Protein AF-A0A059F0X1-F1 (afdb_monomer_lite)

Radius of gyration: 34.81 Å; chains: 1; bounding box: 75×50×120 Å

Organism: NCBI:txid1288291

Sequence (294 aa):
MEEEISKLKEELSKVKKENTKLLGQVSILRANIASIEKENYNYKCQKSNSVLGNLSKLEEAKEQVKYLKTENRLIENQLKTFFKDKDAKLTLESPFVDGSFDLYPFDYERLKKIHDLYFFEFKQALNTELVKKELNRLKKNYNIFTKFFVILCIKKELFEHFFSNLIYGYSFQDFPDSKNIFKVLKHFPIDWMQRFFLDKSLCDSLKDFINSNIENVSVVIFYTRVIEYRSYLLNFIMTIDIFTKIVKRRDFYSNFLLRTMAQNKINQFIDHSNLHFLEEEHLKVFFKEEYVPL

pLDDT: mean 84.8, std 12.85, range [39.59, 96.31]

Secondary structure (DSSP, 8-state):
-HHHHHHHHHHHHHHHHHHHHHHHHHHHHHHHHHHHHHHHHHHHHHHHHHHHHHHHHHHHHHHHHHHHHHHHHHHHHHHHHHHHSTTS--------SSS-----S--HHHHHHHHHH-HHHHHHH--HHHHHHHHHHHTTSHHHHHHHHHHH--SHHHHHHHHHHHHHHHHHSS---HHHHHHHHHHS-HHHHGGGGG-HHHHHHHHHHHHHTTTSHHHHHHHHHHHHHHGGGHHHH--HHHHHHHHHT-SHHHHHHHHHHHHTT--TT--TTTGGGS-HHHHHHHHGGG----

Structure (mmCIF, N/CA/C/O backbone):
data_AF-A0A059F0X1-F1
#
_entry.id   AF-A0A059F0X1-F1
#
loop_
_atom_site.group_PDB
_atom_site.id
_atom_site.type_symbol
_atom_site.label_atom_id
_atom_site.label_alt_id
_atom_site.label_comp_id
_atom_site.label_asym_id
_atom_site.label_entity_id
_atom_site.label_seq_id
_atom_site.pdbx_PDB_ins_code
_atom_site.Cartn_x
_atom_site.Cartn_y
_atom_site.Cartn_z
_atom_site.occupancy
_atom_site.B_iso_or_equiv
_atom_site.auth_seq_id
_atom_site.auth_comp_id
_atom_site.auth_asym_id
_atom_site.auth_atom_id
_atom_site.pdbx_PDB_model_num
ATOM 1 N N . MET A 1 1 ? -35.021 20.687 93.982 1.00 65.38 1 MET A N 1
ATOM 2 C CA . MET A 1 1 ? -35.819 20.899 92.753 1.00 65.38 1 MET A CA 1
ATOM 3 C C . MET A 1 1 ? -35.381 22.141 91.978 1.00 65.38 1 MET A C 1
ATOM 5 O O . MET A 1 1 ? -34.850 21.970 90.892 1.00 65.38 1 MET A O 1
ATOM 9 N N . GLU A 1 2 ? -35.517 23.372 92.492 1.00 72.44 2 GLU A N 1
ATOM 10 C CA . GLU A 1 2 ? -35.087 24.580 91.744 1.00 72.44 2 GLU A CA 1
ATOM 11 C C . GLU A 1 2 ? -33.570 24.639 91.485 1.00 72.44 2 GLU A C 1
ATOM 13 O O . GLU A 1 2 ? -33.133 25.021 90.401 1.00 72.44 2 GLU A O 1
ATOM 18 N N . GLU A 1 3 ? -32.762 24.183 92.441 1.00 76.62 3 GLU A N 1
ATOM 19 C CA . GLU A 1 3 ? -31.296 24.160 92.334 1.00 76.62 3 GLU A CA 1
ATOM 20 C C . GLU A 1 3 ? -30.783 23.140 91.296 1.00 76.62 3 GLU A C 1
ATOM 22 O O . GLU A 1 3 ? -29.853 23.416 90.537 1.00 76.62 3 GLU A O 1
ATOM 27 N N . GLU A 1 4 ? -31.443 21.982 91.191 1.00 77.44 4 GLU A N 1
ATOM 28 C CA . GLU A 1 4 ? -31.180 20.976 90.149 1.00 77.44 4 GLU A CA 1
ATOM 29 C C . GLU A 1 4 ? -31.584 21.476 88.763 1.00 77.44 4 GLU A C 1
ATOM 31 O O . GLU A 1 4 ? -30.844 21.287 87.800 1.00 77.44 4 GLU A O 1
ATOM 36 N N . ILE A 1 5 ? -32.722 22.170 88.655 1.00 83.31 5 ILE A N 1
ATOM 37 C CA . ILE A 1 5 ? -33.165 22.790 87.400 1.00 83.31 5 ILE A CA 1
ATOM 38 C C . ILE A 1 5 ? -32.163 23.862 86.945 1.00 83.31 5 ILE A C 1
ATOM 40 O O . ILE A 1 5 ? -31.901 23.990 85.748 1.00 83.31 5 ILE A O 1
ATOM 44 N N . SER A 1 6 ? -31.583 24.618 87.881 1.00 84.56 6 SER A N 1
ATOM 45 C CA . SER A 1 6 ? -30.549 25.615 87.585 1.00 84.56 6 SER A CA 1
ATOM 46 C C . SER A 1 6 ? -29.260 24.968 87.057 1.00 84.56 6 SER A C 1
ATOM 48 O O . SER A 1 6 ? -28.782 25.342 85.983 1.00 84.56 6 SER A O 1
ATOM 50 N N . LYS A 1 7 ? -28.756 23.920 87.729 1.00 88.50 7 LYS A N 1
ATOM 51 C CA . LYS A 1 7 ? -27.582 23.151 87.270 1.00 88.50 7 LYS A CA 1
ATOM 52 C C . LYS A 1 7 ? -27.795 22.513 85.896 1.00 88.50 7 LYS A C 1
ATOM 54 O O . LYS A 1 7 ? -26.937 22.638 85.025 1.00 88.50 7 LYS A O 1
ATOM 59 N N . LEU A 1 8 ? -28.963 21.911 85.662 1.00 88.88 8 LEU A N 1
ATOM 60 C CA . LEU A 1 8 ? -29.317 21.327 84.364 1.00 88.88 8 LEU A CA 1
ATOM 61 C C . LEU A 1 8 ? -29.354 22.378 83.245 1.00 88.88 8 LEU A C 1
ATOM 63 O O . LEU A 1 8 ? -28.932 22.101 82.124 1.00 88.88 8 LEU A O 1
ATOM 67 N N . LYS A 1 9 ? -29.821 23.603 83.523 1.00 89.44 9 LYS A N 1
ATOM 68 C CA . LYS A 1 9 ? -29.802 24.706 82.546 1.00 89.44 9 LYS A CA 1
ATOM 69 C C . LYS A 1 9 ? -28.381 25.172 82.220 1.00 89.44 9 LYS A C 1
ATOM 71 O O . LYS A 1 9 ? -28.102 25.476 81.057 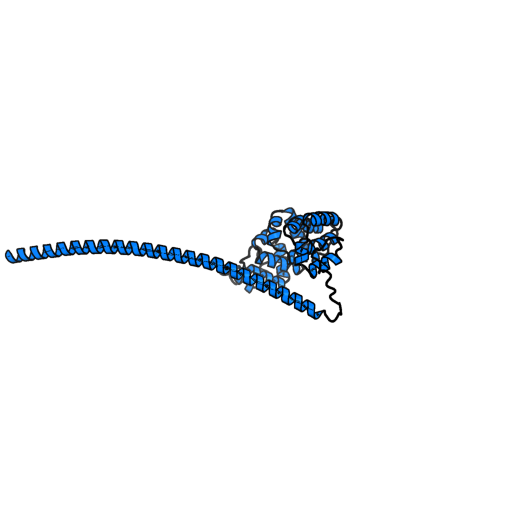1.00 89.44 9 LYS A O 1
ATOM 76 N N . GLU A 1 10 ? -27.487 25.220 83.204 1.00 88.94 10 GLU A N 1
ATOM 77 C CA . GLU A 1 10 ? -26.073 25.540 82.976 1.00 88.94 10 GLU A CA 1
ATOM 78 C C . GLU A 1 10 ? -25.361 24.467 82.146 1.00 88.94 10 GLU A C 1
ATOM 80 O O . GLU A 1 10 ? -24.654 24.803 81.191 1.00 88.94 10 GLU A O 1
ATOM 85 N N . GLU A 1 11 ? -25.583 23.187 82.447 1.00 91.19 11 GLU A N 1
ATOM 86 C CA . GLU A 1 11 ? -25.053 22.077 81.650 1.00 91.19 11 GLU A CA 1
ATOM 87 C C . GLU A 1 11 ? -25.599 22.101 80.221 1.00 91.19 11 GLU A C 1
ATOM 89 O O . GLU A 1 11 ? -24.826 22.035 79.265 1.00 91.19 11 GLU A O 1
ATOM 94 N N . LEU A 1 12 ? -26.906 22.321 80.049 1.00 90.50 12 LEU A N 1
ATOM 95 C CA . LEU A 1 12 ? -27.528 22.466 78.731 1.00 90.50 12 LEU A CA 1
ATOM 96 C C . LEU A 1 12 ? -26.907 23.625 77.932 1.00 90.50 12 LEU A C 1
ATOM 98 O O . LEU A 1 12 ? -26.701 23.519 76.722 1.00 90.50 12 LEU A O 1
ATOM 102 N N . SER A 1 13 ? -26.594 24.740 78.596 1.00 90.44 13 SER A N 1
ATOM 103 C CA . SER A 1 13 ? -25.940 25.900 77.981 1.00 90.44 13 SER A CA 1
ATOM 104 C C . SER A 1 13 ? -24.505 25.586 77.543 1.00 90.44 13 SER A C 1
ATOM 106 O O . SER A 1 13 ? -24.111 25.938 76.426 1.00 90.44 13 SER A O 1
ATOM 108 N N . LYS A 1 14 ? -23.734 24.870 78.374 1.00 93.00 14 LYS A N 1
ATOM 109 C CA . LYS A 1 14 ? -22.383 24.400 78.020 1.00 93.00 14 LYS A CA 1
ATOM 110 C C . LYS A 1 14 ? -22.419 23.457 76.820 1.00 93.00 14 LYS A C 1
ATOM 112 O O . LYS A 1 14 ? -21.726 23.716 75.838 1.00 93.00 14 LYS A O 1
ATOM 117 N N . VAL A 1 15 ? -23.300 22.456 76.845 1.00 92.56 15 VAL A N 1
ATOM 118 C CA . VAL A 1 15 ? -23.473 21.495 75.746 1.00 92.56 15 VAL A CA 1
ATOM 119 C C . VAL A 1 15 ? -23.883 22.203 74.451 1.00 92.56 15 VAL A C 1
ATOM 121 O O . VAL A 1 15 ? -23.342 21.905 73.390 1.00 92.56 15 VAL A O 1
ATOM 124 N N . LYS A 1 16 ? -24.775 23.203 74.499 1.00 91.75 16 LYS A N 1
ATOM 125 C CA . LYS A 1 16 ? -25.148 23.995 73.310 1.00 91.75 16 LYS A CA 1
ATOM 126 C C . LYS A 1 16 ? -23.976 24.778 72.718 1.00 91.75 16 LYS A C 1
ATOM 128 O O . LYS A 1 16 ? -23.825 24.813 71.494 1.00 91.75 16 LYS A O 1
ATOM 133 N N . LYS A 1 17 ? -23.142 25.397 73.559 1.00 92.50 17 LYS A N 1
ATOM 134 C CA . LYS A 1 17 ? -21.943 26.118 73.098 1.00 92.50 17 LYS A CA 1
ATOM 135 C C . LYS A 1 17 ? -20.942 25.164 72.454 1.00 92.50 17 LYS A C 1
ATOM 137 O O . LYS A 1 17 ? -20.407 25.464 71.389 1.00 92.50 17 LYS A O 1
ATOM 142 N N . GLU A 1 18 ? -20.734 24.006 73.068 1.00 93.62 18 GLU A N 1
ATOM 143 C CA . GLU A 1 18 ? -19.826 22.981 72.562 1.00 93.62 18 GLU A CA 1
ATOM 144 C C . GLU A 1 18 ? -20.321 22.378 71.242 1.00 93.62 18 GLU A C 1
ATOM 146 O O . GLU A 1 18 ? -19.556 22.279 70.286 1.00 93.62 18 GLU A O 1
ATOM 151 N N . ASN A 1 19 ? -21.623 22.108 71.125 1.00 92.31 19 ASN A N 1
ATOM 152 C CA . ASN A 1 19 ? -22.228 21.600 69.896 1.00 92.31 19 ASN A CA 1
ATOM 153 C C . ASN A 1 19 ? -22.115 22.613 68.740 1.00 92.31 19 ASN A C 1
ATOM 155 O O . ASN A 1 19 ? -21.742 22.259 67.625 1.00 92.31 19 ASN A O 1
ATOM 159 N N . THR A 1 20 ? -22.325 23.905 69.014 1.00 91.25 20 THR A N 1
ATOM 160 C CA . THR A 1 20 ? -22.116 24.971 68.012 1.00 91.25 20 THR A CA 1
ATOM 161 C C . THR A 1 20 ? -20.657 25.038 67.547 1.00 91.25 20 THR A C 1
ATOM 163 O O . THR A 1 20 ? -20.386 25.174 66.353 1.00 91.25 20 THR A O 1
ATOM 166 N N . LYS A 1 21 ? -19.701 24.898 68.476 1.00 93.56 21 LYS A N 1
ATOM 167 C CA . LYS A 1 21 ? -18.266 24.874 68.161 1.00 93.56 21 LYS A CA 1
ATOM 168 C C . LYS A 1 21 ? -17.901 23.665 67.294 1.00 93.56 21 LYS A C 1
ATOM 170 O O . LYS A 1 21 ? -17.194 23.825 66.300 1.00 93.56 21 LYS A O 1
ATOM 175 N N . LEU A 1 22 ? -18.411 22.482 67.640 1.00 94.25 22 LEU A N 1
ATOM 176 C CA . LEU A 1 22 ? -18.204 21.249 66.878 1.00 94.25 22 LEU A CA 1
ATOM 177 C C . LEU A 1 22 ? -18.804 21.345 65.471 1.00 94.25 22 LEU A C 1
ATOM 179 O O . LEU A 1 22 ? -18.139 20.983 64.504 1.00 94.25 22 LEU A O 1
ATOM 183 N N . LEU A 1 23 ? -20.005 21.910 65.322 1.00 91.19 23 LEU A N 1
ATOM 184 C CA . LEU A 1 23 ? -20.615 22.153 64.009 1.00 91.19 23 LEU A CA 1
ATOM 185 C C . LEU A 1 23 ? -19.755 23.074 63.133 1.00 91.19 23 LEU A C 1
ATOM 187 O O . LEU A 1 23 ? -19.565 22.793 61.948 1.00 91.19 23 LEU A O 1
ATOM 191 N N . GLY A 1 24 ? -19.179 24.130 63.716 1.00 92.25 24 GLY A N 1
ATOM 192 C CA . GLY A 1 24 ? -18.234 25.005 63.019 1.00 92.25 24 GLY A CA 1
ATOM 193 C C . GLY A 1 24 ? -16.986 24.255 62.543 1.00 92.25 24 GLY A C 1
ATOM 194 O O . GLY A 1 24 ? -16.601 24.365 61.379 1.00 92.25 24 GLY A O 1
ATOM 195 N N . GLN A 1 25 ? -16.394 23.427 63.407 1.00 93.19 25 GLN A N 1
ATOM 196 C CA . GLN A 1 25 ? -15.237 22.596 63.055 1.00 93.19 25 GLN A CA 1
ATOM 197 C C . GLN A 1 25 ? -15.562 21.582 61.949 1.00 93.19 25 GLN A C 1
ATOM 199 O O . GLN A 1 25 ? -14.782 21.434 61.009 1.00 93.19 25 GLN A O 1
ATOM 204 N N . VAL A 1 26 ? -16.730 20.936 62.005 1.00 92.25 26 VAL A N 1
ATOM 205 C CA . VAL A 1 26 ? -17.202 20.014 60.959 1.00 92.25 26 VAL A CA 1
ATOM 206 C C . VAL A 1 26 ? -17.386 20.739 59.627 1.00 92.25 26 VAL A C 1
ATOM 208 O O . VAL A 1 26 ? -17.014 20.202 58.585 1.00 92.25 26 VAL A O 1
ATOM 211 N N . SER A 1 27 ? -17.914 21.965 59.635 1.00 90.88 27 SER A N 1
ATOM 212 C CA . SER A 1 27 ? -18.075 22.758 58.412 1.00 90.88 27 SER A CA 1
ATOM 213 C C . SER A 1 27 ? -16.729 23.103 57.768 1.00 90.88 27 SER A C 1
ATOM 215 O O . SER A 1 27 ? -16.583 22.985 56.552 1.00 90.88 27 SER A O 1
ATOM 217 N N . ILE A 1 28 ? -15.731 23.480 58.575 1.00 92.12 28 ILE A N 1
ATOM 218 C CA . ILE A 1 28 ? -14.369 23.765 58.099 1.00 92.12 28 ILE A CA 1
ATOM 219 C C . ILE A 1 28 ? -13.721 22.494 57.537 1.00 92.12 28 ILE A C 1
ATOM 221 O O . ILE A 1 28 ? -13.154 22.517 56.447 1.00 92.12 28 ILE A O 1
ATOM 225 N N . LEU A 1 29 ? -13.853 21.364 58.237 1.00 93.69 29 LEU A N 1
ATOM 226 C CA . LEU A 1 29 ? -13.325 20.081 57.772 1.00 93.69 29 LEU A CA 1
ATOM 227 C C . LEU A 1 29 ? -13.950 19.650 56.441 1.00 93.69 29 LEU A C 1
ATOM 229 O O . LEU A 1 29 ? -13.229 19.208 55.552 1.00 93.69 29 LEU A O 1
ATOM 233 N N . ARG A 1 30 ? -15.264 19.833 56.261 1.00 90.38 30 ARG A N 1
ATOM 234 C CA . ARG A 1 30 ? -15.944 19.549 54.986 1.00 90.38 30 ARG A CA 1
ATOM 235 C C . ARG A 1 30 ? -15.415 20.415 53.844 1.00 90.38 30 ARG A C 1
ATOM 237 O O . ARG A 1 30 ? -15.182 19.894 52.757 1.00 90.38 30 ARG A O 1
ATOM 244 N N . ALA A 1 31 ? -15.187 21.706 54.088 1.00 89.50 31 ALA A N 1
ATOM 245 C CA . ALA A 1 31 ? -14.608 22.603 53.089 1.00 89.50 31 ALA A CA 1
ATOM 246 C C . ALA A 1 31 ? -13.174 22.191 52.708 1.00 89.50 31 ALA A C 1
ATOM 248 O O . ALA A 1 31 ? -12.832 22.158 51.526 1.00 89.50 31 ALA A O 1
ATOM 249 N N . ASN A 1 32 ? -12.360 21.803 53.695 1.00 93.06 32 ASN A N 1
ATOM 250 C CA . ASN A 1 32 ? -10.997 21.326 53.461 1.00 93.06 32 ASN A CA 1
ATOM 251 C C . ASN A 1 32 ? -10.976 20.013 52.668 1.00 93.06 32 ASN A C 1
ATOM 253 O O . ASN A 1 32 ? -10.193 19.889 51.731 1.00 93.06 32 ASN A O 1
ATOM 257 N N . ILE A 1 33 ? -11.857 19.060 52.994 1.00 92.94 33 ILE A N 1
ATOM 258 C CA . ILE A 1 33 ? -11.991 17.800 52.248 1.00 92.94 33 ILE A CA 1
ATOM 259 C C . ILE A 1 33 ? -12.352 18.083 50.787 1.00 92.94 33 ILE A C 1
ATOM 261 O O . ILE A 1 33 ? -11.657 17.603 49.897 1.00 92.94 33 ILE A O 1
ATOM 265 N N . ALA A 1 34 ? -13.352 18.931 50.531 1.00 88.81 34 ALA A N 1
ATOM 266 C CA . ALA A 1 34 ? -13.747 19.287 49.167 1.00 88.81 34 ALA A CA 1
ATOM 267 C C . ALA A 1 34 ? -12.605 19.962 48.378 1.00 88.81 34 ALA A C 1
ATOM 269 O O . ALA A 1 34 ? -12.426 19.708 47.185 1.00 88.81 34 ALA A O 1
ATOM 270 N N . SER A 1 35 ? -11.800 20.802 49.041 1.00 92.75 35 SER A N 1
ATOM 271 C CA . SER A 1 35 ? -10.614 21.411 48.428 1.00 92.75 35 SER A CA 1
ATOM 272 C C . SER A 1 35 ? -9.559 20.363 48.065 1.00 92.75 35 SER A C 1
ATOM 274 O O . SER A 1 35 ? -9.056 20.365 46.941 1.00 92.75 35 SER A O 1
ATOM 276 N N . ILE A 1 36 ? -9.258 19.441 48.983 1.00 92.81 36 ILE A N 1
ATOM 277 C CA . ILE A 1 36 ? -8.279 18.366 48.770 1.00 92.81 36 ILE A CA 1
ATOM 278 C C . ILE A 1 36 ? -8.743 17.418 47.659 1.00 92.81 36 ILE A C 1
ATOM 280 O O . ILE A 1 36 ? -7.939 17.007 46.825 1.00 92.81 36 ILE A O 1
ATOM 284 N N . GLU A 1 37 ? -10.032 17.080 47.599 1.00 90.50 37 GLU A N 1
ATOM 285 C CA . GLU A 1 37 ? -10.600 16.245 46.534 1.00 90.50 37 GLU A CA 1
ATOM 286 C C . GLU A 1 37 ? -10.432 16.892 45.156 1.00 90.50 37 GLU A C 1
ATOM 288 O O . GLU A 1 37 ? -10.014 16.227 44.202 1.00 90.50 37 GLU A O 1
ATOM 293 N N . LYS A 1 38 ? -10.682 18.202 45.059 1.00 91.62 38 LYS A N 1
ATOM 294 C CA . LYS A 1 38 ? -10.481 18.971 43.826 1.00 91.62 38 LYS A CA 1
ATOM 295 C C . LYS A 1 38 ? -9.009 19.009 43.412 1.00 91.62 38 LYS A C 1
ATOM 297 O O . LYS A 1 38 ? -8.693 18.844 42.233 1.00 91.62 38 LYS A O 1
ATOM 302 N N . GLU A 1 39 ? -8.105 19.200 44.366 1.00 91.50 39 GLU A N 1
ATOM 303 C CA . GLU A 1 39 ? -6.664 19.226 44.111 1.00 91.50 39 GLU A CA 1
ATOM 304 C C . GLU A 1 39 ? -6.144 17.848 43.671 1.00 91.50 39 GLU A C 1
ATOM 306 O O . GLU A 1 39 ? -5.430 17.742 42.672 1.00 91.50 39 GLU A O 1
ATOM 311 N N . ASN A 1 40 ? -6.607 16.772 44.316 1.00 91.06 40 ASN A N 1
ATOM 312 C CA . ASN A 1 40 ? -6.320 15.394 43.914 1.00 91.06 40 ASN A CA 1
ATOM 313 C C . ASN A 1 40 ? -6.833 15.078 42.507 1.00 91.06 40 ASN A C 1
ATOM 315 O O . ASN A 1 40 ? -6.147 14.406 41.734 1.00 91.06 40 ASN A O 1
ATOM 319 N N . TYR A 1 41 ? -8.031 15.550 42.156 1.00 89.81 41 TYR A N 1
ATOM 320 C CA . TYR A 1 41 ? -8.572 15.381 40.810 1.00 89.81 41 TYR A CA 1
ATOM 321 C C . TYR A 1 41 ? -7.693 16.081 39.765 1.00 89.81 41 TYR A C 1
ATOM 323 O O . TYR A 1 41 ? -7.303 15.468 38.770 1.00 89.81 41 TYR A O 1
ATOM 331 N N . ASN A 1 42 ? -7.296 17.328 40.027 1.00 88.88 42 ASN A N 1
ATOM 332 C CA . ASN A 1 42 ? -6.399 18.071 39.144 1.00 88.88 42 ASN A CA 1
ATOM 333 C C . ASN A 1 42 ? -5.038 17.381 38.994 1.00 88.88 42 ASN A C 1
ATOM 335 O O . ASN A 1 42 ? -4.537 17.253 37.875 1.00 88.88 42 ASN A O 1
ATOM 339 N N . TYR A 1 43 ? -4.470 16.874 40.091 1.00 92.25 43 TYR A N 1
ATOM 340 C CA . TYR A 1 43 ? -3.210 16.136 40.063 1.00 92.25 43 TYR A CA 1
ATOM 341 C C . TYR A 1 43 ? -3.322 14.841 39.244 1.00 92.25 43 TYR A C 1
ATOM 343 O O . TYR A 1 43 ? -2.440 14.536 38.437 1.00 92.25 43 TYR A O 1
ATOM 351 N N . LYS A 1 44 ? -4.435 14.101 39.371 1.00 88.06 44 LYS A N 1
ATOM 352 C CA . LYS A 1 44 ? -4.716 12.920 38.535 1.00 88.06 44 LYS A CA 1
ATOM 353 C C . LYS A 1 44 ? -4.797 13.279 37.050 1.00 88.06 44 LYS A C 1
ATOM 355 O O . LYS A 1 44 ? -4.177 12.593 36.240 1.00 88.06 44 LYS A O 1
ATOM 360 N N . CYS A 1 45 ? -5.489 14.361 36.692 1.00 83.44 45 CYS A N 1
ATOM 361 C CA . CYS A 1 45 ? -5.590 14.829 35.306 1.00 83.44 45 CYS A CA 1
ATOM 362 C C . CYS A 1 45 ? -4.227 15.246 34.733 1.00 83.44 45 CYS A C 1
ATOM 364 O O . CYS A 1 45 ? -3.862 14.821 33.638 1.00 83.44 45 CYS A O 1
ATOM 366 N N . GLN A 1 46 ? -3.432 16.017 35.483 1.00 86.69 46 GLN A N 1
ATOM 367 C CA . GLN A 1 46 ? -2.084 16.417 35.064 1.00 86.69 46 GLN A CA 1
ATOM 368 C C . GLN A 1 46 ? -1.159 15.208 34.882 1.00 86.69 46 GLN A C 1
ATOM 370 O O . GLN A 1 46 ? -0.456 15.110 33.874 1.00 86.69 46 GLN A O 1
ATOM 375 N N . LYS A 1 47 ? -1.194 14.252 35.819 1.00 87.94 47 LYS A N 1
ATOM 376 C CA . LYS A 1 47 ? -0.416 13.013 35.726 1.00 87.94 47 LYS A CA 1
ATOM 377 C C . LYS A 1 47 ? -0.848 12.169 34.526 1.00 87.94 47 LYS A C 1
ATOM 379 O O . LYS A 1 47 ? 0.016 11.688 33.801 1.00 87.94 47 LYS A O 1
ATOM 384 N N . SER A 1 48 ? -2.151 12.046 34.269 1.00 82.19 48 SER A N 1
ATOM 385 C CA . SER A 1 48 ? -2.687 11.346 33.094 1.00 82.19 48 SER A CA 1
ATOM 386 C C . SER A 1 48 ? -2.216 11.982 31.784 1.00 82.19 48 SER A C 1
ATOM 388 O O . SER A 1 48 ? -1.726 11.281 30.903 1.00 82.19 48 SER A O 1
ATOM 390 N N . ASN A 1 49 ? -2.282 13.311 31.672 1.00 81.88 49 ASN A N 1
ATOM 391 C CA . ASN A 1 49 ? -1.843 14.032 30.474 1.00 81.88 49 ASN A CA 1
ATOM 392 C C . ASN A 1 49 ? -0.327 13.924 30.248 1.00 81.88 49 ASN A C 1
ATOM 394 O O . ASN A 1 49 ? 0.117 13.758 29.115 1.00 81.88 49 ASN A O 1
ATOM 398 N N . SER A 1 50 ? 0.469 13.961 31.320 1.00 84.75 50 SER A N 1
ATOM 399 C CA . SER A 1 50 ? 1.919 13.738 31.252 1.00 84.75 50 SER A CA 1
ATOM 400 C C . SER A 1 50 ? 2.258 12.313 30.799 1.00 84.75 50 SER A C 1
ATOM 402 O O . SER A 1 50 ? 3.100 12.118 29.923 1.00 84.75 50 SER A O 1
ATOM 404 N N . VAL A 1 51 ? 1.554 11.306 31.331 1.00 82.50 51 VAL A N 1
ATOM 405 C CA . VAL A 1 51 ? 1.718 9.902 30.923 1.00 82.50 51 VAL A CA 1
ATOM 406 C C . VAL A 1 51 ? 1.323 9.700 29.458 1.00 82.50 51 VAL A C 1
ATOM 408 O O . VAL A 1 51 ? 2.073 9.059 28.729 1.00 82.50 51 VAL A O 1
ATOM 411 N N . LEU A 1 52 ? 0.216 10.293 28.999 1.00 77.75 52 LEU A N 1
ATOM 412 C CA . LEU A 1 52 ? -0.207 10.260 27.592 1.00 77.75 52 LEU A CA 1
ATOM 413 C C . LEU A 1 52 ? 0.824 10.913 26.661 1.00 77.75 52 LEU A C 1
ATOM 415 O O . LEU A 1 52 ? 1.182 10.333 25.638 1.00 77.75 52 LEU A O 1
ATOM 419 N N . GLY A 1 53 ? 1.360 12.079 27.033 1.00 81.38 53 GLY A N 1
ATOM 420 C CA . GLY A 1 53 ? 2.410 12.745 26.258 1.00 81.38 53 GLY A CA 1
ATOM 421 C C . GLY A 1 53 ? 3.703 11.924 26.179 1.00 81.38 53 GLY A C 1
ATOM 422 O O . GLY A 1 53 ? 4.321 11.834 25.119 1.00 81.38 53 GLY A O 1
ATOM 423 N N . ASN A 1 54 ? 4.097 11.280 27.281 1.00 80.62 54 ASN A N 1
ATOM 424 C CA . ASN A 1 54 ? 5.267 10.400 27.310 1.00 80.62 54 ASN A CA 1
ATOM 425 C C . ASN A 1 54 ? 5.040 9.098 26.526 1.00 80.62 54 ASN A C 1
ATOM 427 O O . ASN A 1 54 ? 5.968 8.624 25.876 1.00 80.62 54 ASN A O 1
ATOM 431 N N . LEU A 1 55 ? 3.821 8.548 26.538 1.00 78.56 55 LEU A N 1
ATOM 432 C CA . LEU A 1 55 ? 3.439 7.395 25.718 1.00 78.56 55 LEU A CA 1
ATOM 433 C C . LEU A 1 55 ? 3.520 7.718 24.224 1.00 78.56 55 LEU A C 1
ATOM 435 O O . LEU A 1 55 ? 4.127 6.944 23.494 1.00 78.56 55 LEU A O 1
ATOM 439 N N . SER A 1 56 ? 3.018 8.880 23.794 1.00 78.62 56 SER A N 1
ATOM 440 C CA . SER A 1 56 ? 3.116 9.330 22.396 1.00 78.62 56 SER A CA 1
ATOM 441 C C . SER A 1 56 ? 4.572 9.407 21.926 1.00 78.62 56 SER A C 1
ATOM 443 O O . SER A 1 56 ? 4.921 8.877 20.875 1.00 78.62 56 SER A O 1
ATOM 445 N N . LYS A 1 57 ? 5.458 10.000 22.739 1.00 84.38 57 LYS A N 1
ATOM 446 C CA . LYS A 1 57 ? 6.898 10.077 22.432 1.00 84.38 57 LYS A CA 1
ATOM 447 C C . LYS A 1 57 ? 7.565 8.701 22.399 1.00 84.38 57 LYS A C 1
ATOM 449 O O . LYS A 1 57 ? 8.453 8.460 21.585 1.00 84.38 57 LYS A O 1
ATOM 454 N N . LEU A 1 58 ? 7.156 7.796 23.290 1.00 83.31 58 LEU A N 1
ATOM 455 C CA . LEU A 1 58 ? 7.660 6.424 23.315 1.00 83.31 58 LEU A CA 1
ATOM 456 C C . LEU A 1 58 ? 7.218 5.644 22.069 1.00 83.31 58 LEU A C 1
ATOM 458 O O . LEU A 1 58 ? 8.007 4.870 21.530 1.00 83.31 58 LEU A O 1
ATOM 462 N N . GLU A 1 59 ? 5.989 5.853 21.598 1.00 79.69 59 GLU A N 1
ATOM 463 C CA . GLU A 1 59 ? 5.466 5.262 20.364 1.00 79.69 59 GLU A CA 1
ATOM 464 C C . GLU A 1 59 ? 6.220 5.761 19.128 1.00 79.69 59 GLU A C 1
ATOM 466 O O . GLU A 1 59 ? 6.675 4.946 18.325 1.00 79.69 59 GLU A O 1
ATOM 471 N N . GLU A 1 60 ? 6.459 7.072 19.026 1.00 83.75 60 GLU A N 1
ATOM 472 C CA . GLU A 1 60 ? 7.277 7.665 17.960 1.00 83.75 60 GLU A CA 1
ATOM 473 C C . GLU A 1 60 ? 8.698 7.083 17.939 1.00 83.75 60 GLU A C 1
ATOM 475 O O . GLU A 1 60 ? 9.193 6.659 16.891 1.00 83.75 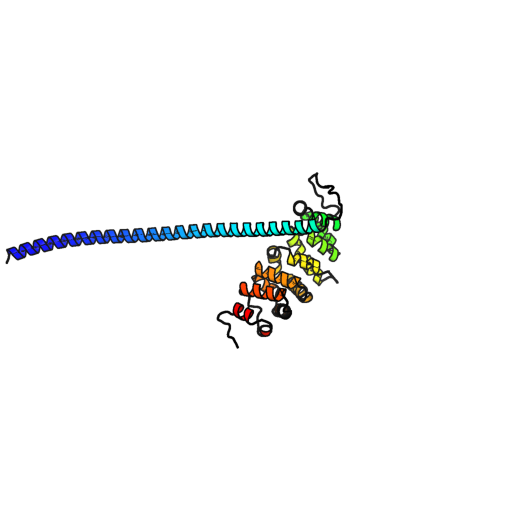60 GLU A O 1
ATOM 480 N N . ALA A 1 61 ? 9.347 6.990 19.104 1.00 81.31 61 ALA A N 1
ATOM 481 C CA . ALA A 1 61 ? 10.680 6.402 19.220 1.00 81.31 61 ALA A CA 1
ATOM 482 C C . ALA A 1 61 ? 10.685 4.904 18.865 1.00 81.31 61 ALA A C 1
ATOM 484 O O . ALA A 1 61 ? 11.613 4.412 18.219 1.00 81.31 61 ALA A O 1
ATOM 485 N N . LYS A 1 62 ? 9.640 4.163 19.249 1.00 85.69 62 LYS A N 1
ATOM 486 C CA . LYS A 1 62 ? 9.497 2.737 18.930 1.00 85.69 62 LYS A CA 1
ATOM 487 C C . LYS A 1 62 ? 9.335 2.511 17.427 1.00 85.69 62 LYS A C 1
ATOM 489 O O . LYS A 1 62 ? 9.954 1.585 16.897 1.00 85.69 62 LYS A O 1
ATOM 494 N N . GLU A 1 63 ? 8.567 3.354 16.741 1.00 83.12 63 GLU A N 1
ATOM 495 C CA . GLU A 1 63 ? 8.437 3.302 15.281 1.00 83.12 63 GLU A CA 1
ATOM 496 C C . GLU A 1 63 ? 9.750 3.668 14.576 1.00 83.12 63 GLU A C 1
ATOM 498 O O . GLU A 1 63 ? 10.166 2.952 13.664 1.00 83.12 63 GLU A O 1
ATOM 503 N N . GLN A 1 64 ? 10.487 4.677 15.054 1.00 83.06 64 GLN A N 1
ATOM 504 C CA . GLN A 1 64 ? 11.823 4.987 14.523 1.00 83.06 64 GLN A CA 1
ATOM 505 C C . GLN A 1 64 ? 12.808 3.820 14.693 1.00 83.06 64 GLN A C 1
ATOM 507 O O . GLN A 1 64 ? 13.510 3.452 13.750 1.00 83.06 64 GLN A O 1
ATOM 512 N N . VAL A 1 65 ? 12.838 3.173 15.863 1.00 85.00 65 VAL A N 1
ATOM 513 C CA . VAL A 1 65 ? 13.695 1.997 16.100 1.00 85.00 65 VAL A CA 1
ATOM 514 C C . VAL A 1 65 ? 13.295 0.823 15.203 1.00 85.00 65 VAL A C 1
ATOM 516 O O . VAL A 1 65 ? 14.159 0.094 14.712 1.00 85.00 65 VAL A O 1
ATOM 519 N N . LYS A 1 66 ? 11.995 0.619 14.972 1.00 84.06 66 LYS A N 1
ATOM 520 C CA . LYS A 1 66 ? 11.487 -0.428 14.077 1.00 84.06 66 LYS A CA 1
ATOM 521 C C . LYS A 1 66 ? 11.870 -0.153 12.623 1.00 84.06 66 LYS A C 1
ATOM 523 O O . LYS A 1 66 ? 12.296 -1.082 11.933 1.00 84.06 66 LYS A O 1
ATOM 528 N N . TYR A 1 67 ? 11.784 1.104 12.189 1.00 81.81 67 TYR A N 1
ATOM 529 C CA . TYR A 1 67 ? 12.254 1.549 10.880 1.00 81.81 67 TYR A CA 1
ATOM 530 C C . TYR A 1 67 ? 13.751 1.258 10.712 1.00 81.81 67 TYR A C 1
ATOM 532 O O . TYR A 1 67 ? 14.122 0.500 9.819 1.00 81.81 67 TYR A O 1
ATOM 540 N N . LEU A 1 68 ? 14.590 1.717 11.646 1.00 80.88 68 LEU A N 1
ATOM 541 C CA . LEU A 1 68 ? 16.043 1.504 11.612 1.00 80.88 68 LEU A CA 1
ATOM 542 C C . LEU A 1 68 ? 16.435 0.019 11.669 1.00 80.88 68 LEU A C 1
ATOM 544 O O . LEU A 1 68 ? 17.349 -0.415 10.973 1.00 80.88 68 LEU A O 1
ATOM 548 N N . LYS A 1 69 ? 15.739 -0.808 12.462 1.00 81.50 69 LYS A N 1
ATOM 549 C CA . LYS A 1 69 ? 15.967 -2.268 12.472 1.00 81.50 69 LYS A CA 1
ATOM 550 C C . LYS A 1 69 ? 15.621 -2.916 11.138 1.00 81.50 69 LYS A C 1
ATOM 552 O O . LYS A 1 69 ? 16.289 -3.866 10.732 1.00 81.50 69 LYS A O 1
ATOM 557 N N . THR A 1 70 ? 14.564 -2.444 10.487 1.00 77.88 70 THR A N 1
ATOM 558 C CA . THR A 1 70 ? 14.155 -2.948 9.173 1.00 77.88 70 THR A CA 1
ATOM 559 C C . THR A 1 70 ? 15.165 -2.523 8.110 1.00 77.88 70 THR A C 1
ATOM 561 O O . THR A 1 70 ? 15.584 -3.355 7.313 1.00 77.88 70 THR A O 1
ATOM 564 N N . GLU A 1 71 ? 15.633 -1.277 8.165 1.00 73.56 71 GLU A N 1
ATOM 565 C CA . GLU A 1 71 ? 16.683 -0.736 7.301 1.00 73.56 71 GLU A CA 1
ATOM 566 C C . GLU A 1 71 ? 18.004 -1.505 7.457 1.00 73.56 71 GLU A C 1
ATOM 568 O O . GLU A 1 71 ? 18.530 -2.019 6.474 1.00 73.56 71 GLU A O 1
ATOM 573 N N . ASN A 1 72 ? 18.474 -1.728 8.688 1.00 74.94 72 ASN A N 1
ATOM 574 C CA . ASN A 1 72 ? 19.688 -2.511 8.942 1.00 74.94 72 ASN A CA 1
ATOM 575 C C . ASN A 1 72 ? 19.568 -3.964 8.463 1.00 74.94 72 ASN A C 1
ATOM 577 O O . ASN A 1 72 ? 20.509 -4.498 7.882 1.00 74.94 72 ASN A O 1
ATOM 581 N N . ARG A 1 73 ? 18.407 -4.611 8.639 1.00 75.06 73 ARG A N 1
ATOM 582 C CA . ARG A 1 73 ? 18.176 -5.966 8.104 1.00 75.06 73 ARG A CA 1
ATOM 583 C C . ARG A 1 73 ? 18.178 -5.997 6.579 1.00 75.06 73 ARG A C 1
ATOM 585 O O . ARG A 1 73 ? 18.625 -6.984 5.997 1.00 75.06 73 ARG A O 1
ATOM 592 N N . LEU A 1 74 ? 17.672 -4.952 5.927 1.00 70.19 74 LEU A N 1
ATOM 593 C CA . LEU A 1 74 ? 17.731 -4.828 4.472 1.00 70.19 74 LEU A CA 1
ATOM 594 C C . LEU A 1 74 ? 19.177 -4.649 4.005 1.00 70.19 74 LEU A C 1
ATOM 596 O O . LEU A 1 74 ? 19.590 -5.371 3.100 1.00 70.19 74 LEU A O 1
ATOM 600 N N . ILE A 1 75 ? 19.956 -3.794 4.674 1.00 72.81 75 ILE A N 1
ATOM 601 C CA . ILE A 1 75 ? 21.385 -3.592 4.397 1.00 72.81 75 ILE A CA 1
ATOM 602 C C . ILE A 1 75 ? 22.166 -4.900 4.589 1.00 72.81 75 ILE A C 1
ATOM 604 O O . ILE A 1 75 ? 22.893 -5.320 3.693 1.00 72.81 75 ILE A O 1
ATOM 608 N N . GLU A 1 76 ? 21.983 -5.606 5.707 1.00 67.25 76 GLU A N 1
ATOM 609 C CA . GLU A 1 76 ? 22.658 -6.887 5.964 1.00 67.25 76 GLU A CA 1
ATOM 610 C C . GLU A 1 76 ? 22.301 -7.962 4.931 1.00 67.25 76 GLU A C 1
ATOM 612 O O . GLU A 1 76 ? 23.172 -8.712 4.489 1.00 67.25 76 GLU A O 1
ATOM 617 N N . ASN A 1 77 ? 21.032 -8.052 4.526 1.00 66.75 77 ASN A N 1
ATOM 618 C CA . ASN A 1 77 ? 20.600 -9.012 3.512 1.00 66.75 77 ASN A CA 1
ATOM 619 C C . ASN A 1 77 ? 21.134 -8.650 2.121 1.00 66.75 77 ASN A C 1
ATOM 621 O O . ASN A 1 77 ? 21.539 -9.542 1.374 1.00 66.75 77 ASN A O 1
ATOM 625 N N . GLN A 1 78 ? 21.196 -7.361 1.783 1.00 60.28 78 GLN A N 1
ATOM 626 C CA . GLN A 1 78 ? 21.817 -6.885 0.547 1.00 60.28 78 GLN A CA 1
ATOM 627 C C . GLN A 1 78 ? 23.318 -7.197 0.529 1.00 60.28 78 GLN A C 1
ATOM 629 O O . GLN A 1 78 ? 23.795 -7.777 -0.444 1.00 60.28 78 GLN A O 1
ATOM 634 N N . LEU A 1 79 ? 24.038 -6.941 1.628 1.00 64.06 79 LEU A N 1
ATOM 635 C CA . LEU A 1 79 ? 25.458 -7.281 1.774 1.00 64.06 79 LEU A CA 1
ATOM 636 C C . LEU A 1 79 ? 25.705 -8.796 1.699 1.00 64.06 79 LEU A C 1
ATOM 638 O O . LEU A 1 79 ? 26.599 -9.236 0.981 1.00 64.06 79 LEU A O 1
ATOM 642 N N . LYS A 1 80 ? 24.896 -9.622 2.376 1.00 58.88 80 LYS A N 1
ATOM 643 C CA . LYS A 1 80 ? 25.016 -11.094 2.322 1.00 58.88 80 LYS A CA 1
ATOM 644 C C . LYS A 1 80 ? 24.763 -11.664 0.927 1.00 58.88 80 LYS A C 1
ATOM 646 O O . LYS A 1 80 ? 25.398 -12.647 0.557 1.00 58.88 80 LYS A O 1
ATOM 651 N N . THR A 1 81 ? 23.860 -11.054 0.163 1.00 56.66 81 THR A N 1
ATOM 652 C CA . THR A 1 81 ? 23.639 -11.418 -1.245 1.00 56.66 81 THR A CA 1
ATOM 653 C C . THR A 1 81 ? 24.853 -11.008 -2.092 1.00 56.66 81 THR A C 1
ATOM 655 O O . THR A 1 81 ? 25.320 -11.788 -2.911 1.00 56.66 81 THR A O 1
ATOM 658 N N . PHE A 1 82 ? 25.453 -9.851 -1.795 1.00 48.62 82 PHE A N 1
ATOM 659 C CA . PHE A 1 82 ? 26.657 -9.328 -2.453 1.00 48.62 82 PHE A CA 1
ATOM 660 C C . PHE A 1 82 ? 27.924 -10.176 -2.261 1.00 48.62 82 PHE A C 1
ATOM 662 O O . PHE A 1 82 ? 28.761 -10.242 -3.159 1.00 48.62 82 PHE A O 1
ATOM 669 N N . PHE A 1 83 ? 28.106 -10.800 -1.093 1.00 50.34 83 PHE A N 1
ATOM 670 C CA . PHE A 1 83 ? 29.294 -11.618 -0.808 1.00 50.34 83 PHE A CA 1
ATOM 671 C C . PHE A 1 83 ? 29.183 -13.070 -1.292 1.00 50.34 83 PHE A C 1
ATOM 673 O O . PHE A 1 83 ? 30.205 -13.746 -1.356 1.00 50.34 83 PHE A O 1
ATOM 680 N N . LYS A 1 84 ? 27.989 -13.552 -1.666 1.00 49.97 84 LYS A N 1
ATOM 681 C CA . LYS A 1 84 ? 27.823 -14.894 -2.254 1.00 49.97 84 LYS A CA 1
ATOM 682 C C . LYS A 1 84 ? 28.178 -14.966 -3.745 1.00 49.97 84 LYS A C 1
ATOM 684 O O . LYS A 1 84 ? 28.518 -16.047 -4.203 1.00 49.97 84 LYS A O 1
ATOM 689 N N . ASP A 1 85 ? 28.179 -13.839 -4.458 1.00 47.38 85 ASP A N 1
ATOM 690 C CA . ASP A 1 85 ? 28.511 -13.771 -5.894 1.00 47.38 85 ASP A CA 1
ATOM 691 C C . ASP A 1 85 ? 29.983 -13.391 -6.178 1.00 47.38 85 ASP A C 1
ATOM 693 O O . ASP A 1 85 ? 30.387 -13.207 -7.328 1.00 47.38 85 ASP A O 1
ATOM 697 N N . LYS A 1 86 ? 30.826 -13.277 -5.142 1.00 43.28 86 LYS A N 1
ATOM 698 C CA . LYS A 1 86 ? 32.236 -12.868 -5.264 1.00 43.28 86 LYS A CA 1
ATOM 699 C C . LYS A 1 86 ? 33.210 -14.051 -5.335 1.00 43.28 86 LYS A C 1
ATOM 701 O O . LYS A 1 86 ? 34.109 -14.157 -4.512 1.00 43.28 86 LYS A O 1
ATOM 706 N N . ASP A 1 87 ? 33.083 -14.854 -6.389 1.00 40.53 87 ASP A N 1
ATOM 707 C CA . ASP A 1 87 ? 34.233 -15.552 -7.002 1.00 40.53 87 ASP A CA 1
ATOM 708 C C . ASP A 1 87 ? 34.701 -14.869 -8.304 1.00 40.53 87 ASP A C 1
ATOM 710 O O . ASP A 1 87 ? 35.675 -15.277 -8.937 1.00 40.53 87 ASP A O 1
ATOM 714 N N . ALA A 1 88 ? 34.073 -13.757 -8.696 1.00 40.69 88 ALA A N 1
ATOM 715 C CA . ALA A 1 88 ? 34.561 -12.927 -9.787 1.00 40.69 88 ALA A CA 1
ATOM 716 C C . ALA A 1 88 ? 35.484 -11.824 -9.250 1.00 40.69 88 ALA A C 1
ATOM 718 O O . ALA A 1 88 ? 35.040 -10.834 -8.666 1.00 40.69 88 ALA A O 1
ATOM 719 N N . LYS A 1 89 ? 36.788 -11.994 -9.490 1.00 46.56 89 LYS A N 1
ATOM 720 C CA . LYS A 1 89 ? 37.790 -10.921 -9.505 1.00 46.56 89 LYS A CA 1
ATOM 721 C C . LYS A 1 89 ? 37.271 -9.738 -10.334 1.00 46.56 89 LYS A C 1
ATOM 723 O O . LYS A 1 89 ? 37.384 -9.747 -11.554 1.00 46.56 89 LYS A O 1
ATOM 728 N N . LEU A 1 90 ? 36.745 -8.715 -9.677 1.00 40.91 90 LEU A N 1
ATOM 729 C CA . LEU A 1 90 ? 36.590 -7.381 -10.244 1.00 40.91 90 LEU A CA 1
ATOM 730 C C . LEU A 1 90 ? 37.130 -6.404 -9.210 1.00 40.91 90 LEU A C 1
ATOM 732 O O . LEU A 1 90 ? 36.515 -6.119 -8.183 1.00 40.91 90 LEU A O 1
ATOM 736 N N . THR A 1 91 ? 38.362 -5.992 -9.485 1.00 41.19 91 THR A N 1
ATOM 737 C CA . THR A 1 91 ? 39.013 -4.787 -8.995 1.00 41.19 91 THR A CA 1
ATOM 738 C C . THR A 1 91 ? 37.983 -3.675 -8.804 1.00 41.19 91 THR A C 1
ATOM 740 O O . THR A 1 91 ? 37.385 -3.191 -9.762 1.00 41.19 91 THR A O 1
ATOM 743 N N . LEU A 1 92 ? 37.768 -3.282 -7.545 1.00 43.69 92 LEU A N 1
ATOM 744 C CA . LEU A 1 92 ? 37.165 -1.999 -7.202 1.00 43.69 92 LEU A CA 1
ATOM 745 C C . LEU A 1 92 ? 38.146 -0.900 -7.637 1.00 43.69 92 LEU A C 1
ATOM 747 O O . LEU A 1 92 ? 38.905 -0.370 -6.832 1.00 43.69 92 LEU A O 1
ATOM 751 N N . GLU A 1 93 ? 38.143 -0.552 -8.919 1.00 39.59 93 GLU A N 1
ATOM 752 C CA . GLU A 1 93 ? 38.456 0.822 -9.291 1.00 39.59 93 GLU A CA 1
ATOM 753 C C . GLU A 1 93 ? 37.249 1.646 -8.849 1.00 39.59 93 GLU A C 1
ATOM 755 O O . GLU A 1 93 ? 36.203 1.627 -9.489 1.00 39.59 93 GLU A O 1
ATOM 760 N N . SER A 1 94 ? 37.357 2.272 -7.677 1.00 43.12 94 SER A N 1
ATOM 761 C CA . SER A 1 94 ? 36.408 3.282 -7.211 1.00 43.12 94 SER A CA 1
ATOM 762 C C . SER A 1 94 ? 36.393 4.435 -8.222 1.00 43.12 94 SER A C 1
ATOM 764 O O . SER A 1 94 ? 37.378 5.174 -8.274 1.00 43.12 94 SER A O 1
ATOM 766 N N . PRO A 1 95 ? 35.323 4.644 -9.014 1.00 42.00 95 PRO A N 1
ATOM 767 C CA . PRO A 1 95 ? 35.305 5.728 -9.993 1.00 42.00 95 PRO A CA 1
ATOM 768 C C . PRO A 1 95 ? 34.940 7.085 -9.374 1.00 42.00 95 PRO A C 1
ATOM 770 O O . PRO A 1 95 ? 34.902 8.081 -10.085 1.00 42.00 95 PRO A O 1
ATOM 773 N N . PHE A 1 96 ? 34.614 7.152 -8.079 1.00 51.06 96 PHE A N 1
ATOM 774 C CA . PHE A 1 96 ? 33.847 8.272 -7.515 1.00 51.06 96 PHE A CA 1
ATOM 775 C C . PHE A 1 96 ? 34.552 8.970 -6.349 1.00 51.06 96 PHE A C 1
ATOM 777 O O . PHE A 1 96 ? 33.949 9.230 -5.313 1.00 51.06 96 PHE A O 1
ATOM 784 N N . VAL A 1 97 ? 35.840 9.277 -6.518 1.00 42.75 97 VAL A N 1
ATOM 785 C CA . VAL A 1 97 ? 36.596 10.096 -5.552 1.00 42.75 97 VAL A CA 1
ATOM 786 C C . VAL A 1 97 ? 36.325 11.605 -5.738 1.00 42.75 97 VAL A C 1
ATOM 788 O O . VAL A 1 97 ? 36.470 12.356 -4.781 1.00 42.75 97 VAL A O 1
ATOM 791 N N . ASP A 1 98 ? 35.794 12.041 -6.890 1.00 40.84 98 ASP A N 1
ATOM 792 C CA . ASP A 1 98 ? 35.491 13.456 -7.179 1.00 40.84 98 ASP A CA 1
ATOM 793 C C . ASP A 1 98 ? 33.978 13.737 -7.278 1.00 40.84 98 ASP A C 1
ATOM 795 O O . ASP A 1 98 ? 33.423 13.895 -8.360 1.00 40.84 98 ASP A O 1
ATOM 799 N N . GLY A 1 99 ? 33.315 13.751 -6.118 1.00 46.69 99 GLY A N 1
ATOM 800 C CA . GLY A 1 99 ? 32.099 14.480 -5.687 1.00 46.69 99 GLY A CA 1
ATOM 801 C C . GLY A 1 99 ? 30.979 15.002 -6.618 1.00 46.69 99 GLY A C 1
ATOM 802 O O . GLY A 1 99 ? 30.076 15.652 -6.097 1.00 46.69 99 GLY A O 1
ATOM 803 N N . SER A 1 100 ? 30.941 14.762 -7.929 1.00 54.34 100 SER A N 1
ATOM 804 C CA . SER A 1 100 ? 29.838 15.195 -8.799 1.00 54.34 100 SER A CA 1
ATOM 805 C C . SER A 1 100 ? 29.448 14.102 -9.789 1.00 54.34 100 SER A C 1
ATOM 807 O O . SER A 1 100 ? 30.166 13.775 -10.730 1.00 54.34 100 SER A O 1
ATOM 809 N N . PHE A 1 101 ? 28.285 13.506 -9.543 1.00 69.50 101 PHE A N 1
ATOM 810 C CA . PHE A 1 101 ? 27.663 12.536 -10.431 1.00 69.50 101 PHE A CA 1
ATOM 811 C C . PHE A 1 101 ? 26.805 13.264 -11.474 1.00 69.50 101 PHE A C 1
ATOM 813 O O . PHE A 1 101 ? 25.867 13.974 -11.108 1.00 69.50 101 PHE A O 1
ATOM 820 N N . ASP A 1 102 ? 27.102 13.067 -12.762 1.00 80.31 102 ASP A N 1
ATOM 821 C CA . ASP A 1 102 ? 26.258 13.541 -13.864 1.00 80.31 102 ASP A CA 1
ATOM 822 C C . ASP A 1 102 ? 25.294 12.441 -14.343 1.00 80.31 102 ASP A C 1
ATOM 824 O O . ASP A 1 102 ? 25.658 11.270 -14.522 1.00 80.31 102 ASP A O 1
ATOM 828 N N . LEU A 1 103 ? 24.049 12.839 -14.593 1.00 84.94 103 LEU A N 1
ATOM 829 C CA . LEU A 1 103 ? 23.023 11.992 -15.187 1.00 84.94 103 LEU A CA 1
ATOM 830 C C . LEU A 1 103 ? 23.279 11.733 -16.674 1.00 84.94 103 LEU A C 1
ATOM 832 O O . LEU A 1 103 ? 22.779 10.736 -17.194 1.00 84.94 103 LEU A O 1
ATOM 836 N N . TYR A 1 104 ? 24.066 12.574 -17.352 1.00 85.19 104 TYR A N 1
ATOM 837 C CA . TYR A 1 104 ? 24.471 12.316 -18.728 1.00 85.19 104 TYR A CA 1
ATOM 838 C C . TYR A 1 104 ? 25.721 11.419 -18.830 1.00 85.19 104 TYR A C 1
ATOM 840 O O . TYR A 1 104 ? 26.611 11.474 -17.981 1.00 85.19 104 TYR A O 1
ATOM 848 N N . PRO A 1 105 ? 25.796 10.561 -19.867 1.00 86.69 105 PRO A N 1
ATOM 849 C CA . PRO A 1 105 ? 24.709 10.227 -20.788 1.00 86.69 105 PRO A CA 1
ATOM 850 C C . PRO A 1 105 ? 23.579 9.476 -20.065 1.00 86.69 105 PRO A C 1
ATOM 852 O O . PRO A 1 105 ? 23.831 8.689 -19.148 1.00 86.69 105 PRO A O 1
ATOM 855 N N . PHE A 1 106 ? 22.339 9.719 -20.509 1.00 89.31 106 PHE A N 1
ATOM 856 C CA . PHE A 1 106 ? 21.109 9.142 -19.948 1.00 89.31 106 PHE A CA 1
ATOM 857 C C . PHE A 1 106 ? 20.924 7.678 -20.397 1.00 89.31 106 PHE A C 1
ATOM 859 O O . PHE A 1 106 ? 19.929 7.301 -21.015 1.00 89.31 106 PHE A O 1
ATOM 866 N N . ASP A 1 107 ? 21.949 6.868 -20.142 1.00 91.94 107 ASP A N 1
ATOM 867 C CA . ASP A 1 107 ? 22.040 5.455 -20.490 1.00 91.94 107 ASP A CA 1
ATOM 868 C C . ASP A 1 107 ? 21.484 4.579 -19.361 1.00 91.94 107 ASP A C 1
ATOM 870 O O . ASP A 1 107 ? 21.839 4.747 -18.192 1.00 91.94 107 ASP A O 1
ATOM 874 N N . TYR A 1 108 ? 20.608 3.632 -19.706 1.00 91.81 108 TYR A N 1
ATOM 875 C CA . TYR A 1 108 ? 19.898 2.835 -18.707 1.00 91.81 108 TYR A CA 1
ATOM 876 C C . TYR A 1 108 ? 20.840 1.965 -17.877 1.00 91.81 108 TYR A C 1
ATOM 878 O O . TYR A 1 108 ? 20.732 1.960 -16.655 1.00 91.81 108 TYR A O 1
ATOM 886 N N . GLU A 1 109 ? 21.759 1.237 -18.515 1.00 92.75 109 GLU A N 1
ATOM 887 C CA . GLU A 1 109 ? 22.621 0.278 -17.818 1.00 92.75 109 GLU A CA 1
ATOM 888 C C . GLU A 1 109 ? 23.604 0.995 -16.892 1.00 92.75 109 GLU A C 1
ATOM 890 O O . GLU A 1 109 ? 23.816 0.568 -15.755 1.00 92.75 109 GLU A O 1
ATOM 895 N N . ARG A 1 110 ? 24.148 2.135 -17.332 1.00 91.31 110 ARG A N 1
ATOM 896 C CA . ARG A 1 110 ? 24.968 3.015 -16.494 1.00 91.31 110 ARG A CA 1
ATOM 897 C C . ARG A 1 110 ? 24.185 3.528 -15.287 1.00 91.31 110 ARG A C 1
ATOM 899 O O . ARG A 1 110 ? 24.631 3.353 -14.153 1.00 91.31 110 ARG A O 1
ATOM 906 N N . LEU A 1 111 ? 23.029 4.156 -15.514 1.00 92.06 111 LEU A N 1
ATOM 907 C CA . LEU A 1 111 ? 22.241 4.755 -14.433 1.00 92.06 111 LEU A CA 1
ATOM 908 C C . LEU A 1 111 ? 21.695 3.694 -13.477 1.00 92.06 111 LEU A C 1
ATOM 910 O O . LEU A 1 111 ? 21.689 3.919 -12.272 1.00 92.06 111 LEU A O 1
ATOM 914 N N . LYS A 1 112 ? 21.313 2.519 -13.984 1.00 92.12 112 LYS A N 1
ATOM 915 C CA . LYS A 1 112 ? 20.901 1.376 -13.168 1.00 92.12 112 LYS A CA 1
ATOM 916 C C . LYS A 1 112 ? 22.044 0.882 -12.283 1.00 92.12 112 LYS A C 1
ATOM 918 O O . LYS A 1 112 ? 21.828 0.686 -11.095 1.00 92.12 112 LYS A O 1
ATOM 923 N N . LYS A 1 113 ? 23.257 0.706 -12.822 1.00 88.81 113 LYS A N 1
ATOM 924 C CA . LYS A 1 113 ? 24.424 0.304 -12.015 1.00 88.81 113 LYS A CA 1
ATOM 925 C C . LYS A 1 113 ? 24.681 1.287 -10.879 1.00 88.81 113 LYS A C 1
ATOM 927 O O . LYS A 1 113 ? 24.955 0.865 -9.765 1.00 88.81 113 LYS A O 1
ATOM 932 N N . ILE A 1 114 ? 24.565 2.584 -11.146 1.00 85.50 114 ILE A N 1
ATOM 933 C CA . ILE A 1 114 ? 24.830 3.613 -10.136 1.00 85.50 114 ILE A CA 1
ATOM 934 C C . ILE A 1 114 ? 23.688 3.687 -9.123 1.00 85.50 114 ILE A C 1
ATOM 936 O O . ILE A 1 114 ? 23.955 3.759 -7.932 1.00 85.50 114 ILE A O 1
ATOM 940 N N . HIS A 1 115 ? 22.436 3.567 -9.564 1.00 89.88 115 HIS A N 1
ATOM 941 C CA . HIS A 1 115 ? 21.285 3.402 -8.677 1.00 89.88 115 HIS A CA 1
ATOM 942 C C . HIS A 1 115 ? 21.463 2.203 -7.729 1.00 89.88 115 HIS A C 1
ATOM 944 O O . HIS A 1 115 ? 21.197 2.321 -6.537 1.00 89.88 115 HIS A O 1
ATOM 950 N N . ASP A 1 116 ? 21.923 1.063 -8.250 1.00 86.56 116 ASP A N 1
ATOM 951 C CA . ASP A 1 116 ? 22.049 -0.179 -7.483 1.00 86.56 116 ASP A CA 1
ATOM 952 C C . ASP A 1 116 ? 23.278 -0.181 -6.548 1.00 86.56 116 ASP A C 1
ATOM 954 O O . ASP A 1 116 ? 23.224 -0.795 -5.485 1.00 86.56 116 ASP A O 1
ATOM 958 N N . LEU A 1 117 ? 24.373 0.499 -6.919 1.00 85.12 117 LEU A N 1
ATOM 959 C CA . LEU A 1 117 ? 25.628 0.543 -6.147 1.00 85.12 117 LEU A CA 1
ATOM 960 C C . LEU A 1 117 ? 25.745 1.753 -5.204 1.00 85.12 117 LEU A C 1
ATOM 962 O O . LEU A 1 117 ? 26.356 1.637 -4.146 1.00 85.12 117 LEU A O 1
ATOM 966 N N . TYR A 1 118 ? 25.173 2.896 -5.584 1.00 85.25 118 TYR A N 1
ATOM 967 C CA . TYR A 1 118 ? 25.341 4.209 -4.945 1.00 85.25 118 TYR A CA 1
ATOM 968 C C . TYR A 1 118 ? 23.991 4.930 -4.827 1.00 85.25 118 TYR A C 1
ATOM 970 O O . TYR A 1 118 ? 23.807 6.060 -5.283 1.00 85.25 118 TYR A O 1
ATOM 978 N N . PHE A 1 119 ? 22.990 4.241 -4.270 1.00 85.25 119 PHE A N 1
ATOM 979 C CA . PHE A 1 119 ? 21.603 4.719 -4.249 1.00 85.25 119 PHE A CA 1
ATOM 980 C C . PHE A 1 119 ? 21.445 6.119 -3.636 1.00 85.25 119 PHE A C 1
ATOM 982 O O . PHE A 1 119 ? 20.645 6.924 -4.119 1.00 85.25 119 PHE A O 1
ATOM 989 N N . PHE A 1 120 ? 22.183 6.420 -2.564 1.00 82.69 120 PHE A N 1
ATOM 990 C CA . PHE A 1 120 ? 22.047 7.684 -1.845 1.00 82.69 120 PHE A CA 1
ATOM 991 C C . PHE A 1 120 ? 22.590 8.860 -2.662 1.00 82.69 120 PHE A C 1
ATOM 993 O O . PHE A 1 120 ? 21.888 9.854 -2.852 1.00 82.69 120 PHE A O 1
ATOM 1000 N N . GLU A 1 121 ? 23.792 8.714 -3.209 1.00 83.12 121 GLU A N 1
ATOM 1001 C CA . GLU A 1 121 ? 24.446 9.678 -4.092 1.00 83.12 121 GLU A CA 1
ATOM 1002 C C . GLU A 1 121 ? 23.618 9.881 -5.361 1.00 83.12 121 GLU A C 1
ATOM 1004 O O . GLU A 1 121 ? 23.331 11.015 -5.754 1.00 83.12 121 GLU A O 1
ATOM 1009 N N . PHE A 1 122 ? 23.142 8.779 -5.947 1.00 86.88 122 PHE A N 1
ATOM 1010 C CA . PHE A 1 122 ? 22.249 8.798 -7.095 1.00 86.88 122 PHE A CA 1
ATOM 1011 C C . PHE A 1 122 ? 20.989 9.613 -6.793 1.00 86.88 122 PHE A C 1
ATOM 1013 O O . PHE A 1 122 ? 20.660 10.547 -7.524 1.00 86.88 122 PHE A O 1
ATOM 1020 N N . LYS A 1 123 ? 20.309 9.328 -5.674 1.00 88.50 123 LYS A N 1
ATOM 1021 C CA . LYS A 1 123 ? 19.106 10.054 -5.253 1.00 88.50 123 LYS A CA 1
ATOM 1022 C C . LYS A 1 123 ? 19.372 11.543 -5.062 1.00 88.50 123 LYS A C 1
ATOM 1024 O O . LYS A 1 123 ? 18.531 12.350 -5.461 1.00 88.50 123 LYS A O 1
ATOM 1029 N N . GLN A 1 124 ? 20.491 11.930 -4.456 1.00 87.38 124 GLN A N 1
ATOM 1030 C CA . GLN A 1 124 ? 20.818 13.344 -4.262 1.00 87.38 124 GLN A CA 1
ATOM 1031 C C . GLN A 1 124 ? 20.990 14.067 -5.595 1.00 87.38 124 GLN A C 1
ATOM 1033 O O . GLN A 1 124 ? 20.375 15.113 -5.810 1.00 87.38 124 GLN A O 1
ATOM 1038 N N . ALA A 1 125 ? 21.734 13.459 -6.511 1.00 86.50 125 ALA A N 1
ATOM 1039 C CA . ALA A 1 125 ? 22.084 14.060 -7.784 1.00 86.50 125 ALA A CA 1
ATOM 1040 C C . ALA A 1 125 ? 20.950 14.069 -8.828 1.00 86.50 125 ALA A C 1
ATOM 1042 O O . ALA A 1 125 ? 21.066 14.727 -9.863 1.00 86.50 125 ALA A O 1
ATOM 1043 N N . LEU A 1 126 ? 19.817 13.404 -8.564 1.00 89.44 126 LEU A N 1
ATOM 1044 C CA . LEU A 1 126 ? 18.632 13.506 -9.420 1.00 89.44 126 LEU A CA 1
ATOM 1045 C C . LEU A 1 126 ? 18.108 14.947 -9.491 1.00 89.44 126 LEU A C 1
ATOM 1047 O O . LEU A 1 126 ? 17.416 15.417 -8.584 1.00 89.44 126 LEU A O 1
ATOM 1051 N N . ASN A 1 127 ? 18.361 15.631 -10.604 1.00 91.19 127 ASN A N 1
ATOM 1052 C CA . ASN A 1 127 ? 17.725 16.907 -10.908 1.00 91.19 127 ASN A CA 1
ATOM 1053 C C . ASN A 1 127 ? 16.290 16.672 -11.412 1.00 91.19 127 ASN A C 1
ATOM 1055 O O . ASN A 1 127 ? 16.085 16.107 -12.487 1.00 91.19 127 ASN A O 1
ATOM 1059 N N . THR A 1 128 ? 15.297 17.120 -10.640 1.00 92.75 128 THR A N 1
ATOM 1060 C CA . THR A 1 128 ? 13.873 16.874 -10.915 1.00 92.75 128 THR A CA 1
ATOM 1061 C C . THR A 1 128 ? 13.435 17.369 -12.296 1.00 92.75 128 THR A C 1
ATOM 1063 O O . THR A 1 128 ? 12.755 16.640 -13.014 1.00 92.75 128 THR A O 1
ATOM 1066 N N . GLU A 1 129 ? 13.831 18.574 -12.703 1.00 93.88 129 GLU A N 1
ATOM 1067 C CA . GLU A 1 129 ? 13.403 19.149 -13.986 1.00 93.88 129 GLU A CA 1
ATOM 1068 C C . GLU A 1 129 ? 14.089 18.473 -15.174 1.00 93.88 129 GLU A C 1
ATOM 1070 O O . GLU A 1 129 ? 13.446 18.176 -16.186 1.00 93.88 129 GLU A O 1
ATOM 1075 N N . LEU A 1 130 ? 15.372 18.135 -15.028 1.00 93.00 130 LEU A N 1
ATOM 1076 C CA . LEU A 1 130 ? 16.098 17.390 -16.050 1.00 93.00 130 LEU A CA 1
ATOM 1077 C C . LEU A 1 130 ? 15.489 16.001 -16.269 1.00 93.00 130 LEU A C 1
ATOM 1079 O O . LEU A 1 130 ? 15.190 15.617 -17.400 1.00 93.00 130 LEU A O 1
ATOM 1083 N N . VAL A 1 131 ? 15.247 15.269 -15.178 1.00 94.81 131 VAL A N 1
ATOM 1084 C CA . VAL A 1 131 ? 14.632 13.938 -15.225 1.00 94.81 131 VAL A CA 1
ATOM 1085 C C . VAL A 1 131 ? 13.233 14.016 -15.827 1.00 94.81 131 VAL A C 1
ATOM 1087 O O . VAL A 1 131 ? 12.884 13.170 -16.650 1.00 94.81 131 VAL A O 1
ATOM 1090 N N . LYS A 1 132 ? 12.441 15.046 -15.490 1.00 95.69 132 LYS A N 1
ATOM 1091 C CA . LYS A 1 132 ? 11.128 15.250 -16.113 1.00 95.69 132 LYS A CA 1
ATOM 1092 C C . LYS A 1 132 ? 11.233 15.407 -17.626 1.00 95.69 132 LYS A C 1
ATOM 1094 O O . LYS A 1 132 ? 10.478 14.771 -18.362 1.00 95.69 132 LYS A O 1
ATOM 1099 N N . LYS A 1 133 ? 12.158 16.239 -18.101 1.00 94.75 133 LYS A N 1
ATOM 1100 C CA . LYS A 1 133 ? 12.367 16.469 -19.535 1.00 94.75 133 LYS A CA 1
ATOM 1101 C C . LYS A 1 133 ? 12.736 15.172 -20.262 1.00 94.75 133 LYS A C 1
ATOM 1103 O O . LYS A 1 133 ? 12.127 14.853 -21.283 1.00 94.75 133 LYS A O 1
ATOM 1108 N N . GLU A 1 134 ? 13.676 14.405 -19.714 1.00 93.94 134 GLU A N 1
ATOM 1109 C CA . GLU A 1 134 ? 14.127 13.150 -20.324 1.00 93.94 134 GLU A CA 1
ATOM 1110 C C . GLU A 1 134 ? 13.053 12.058 -20.287 1.00 93.94 134 GLU A C 1
ATOM 1112 O O . GLU A 1 134 ? 12.753 11.457 -21.318 1.00 93.94 134 GLU A O 1
ATOM 1117 N N . LEU A 1 135 ? 12.385 11.845 -19.150 1.00 94.19 135 LEU A N 1
ATOM 1118 C CA . LEU A 1 135 ? 11.299 10.866 -19.062 1.00 94.19 135 LEU A CA 1
ATOM 1119 C C . LEU A 1 135 ? 10.130 11.220 -19.989 1.00 94.19 135 LEU A C 1
ATOM 1121 O O . LEU A 1 135 ? 9.575 10.325 -20.625 1.00 94.19 135 LEU A O 1
ATOM 1125 N N . ASN A 1 136 ? 9.788 12.505 -20.144 1.00 93.81 136 ASN A N 1
ATOM 1126 C CA . ASN A 1 136 ? 8.780 12.939 -21.116 1.00 93.81 136 ASN A CA 1
ATOM 1127 C C . ASN A 1 136 ? 9.172 12.598 -22.561 1.00 93.81 136 ASN A C 1
ATOM 1129 O O . ASN A 1 136 ? 8.309 12.201 -23.343 1.00 93.81 136 ASN A O 1
ATOM 1133 N N . ARG A 1 137 ? 10.460 12.687 -22.914 1.00 91.94 137 ARG A N 1
ATOM 1134 C CA . ARG A 1 137 ? 10.964 12.258 -24.228 1.00 91.94 137 ARG A CA 1
ATOM 1135 C C . ARG A 1 137 ? 10.838 10.743 -24.416 1.00 91.94 137 ARG A C 1
ATOM 1137 O O . ARG A 1 137 ? 10.474 10.290 -25.501 1.00 91.94 137 ARG A O 1
ATOM 1144 N N . LEU A 1 138 ? 11.093 9.974 -23.357 1.00 89.94 138 LEU A N 1
ATOM 1145 C CA . LEU A 1 138 ? 11.040 8.510 -23.367 1.00 89.94 138 LEU A CA 1
ATOM 1146 C C . LEU A 1 138 ? 9.615 7.937 -23.382 1.00 89.94 138 LEU A C 1
ATOM 1148 O O . LEU A 1 138 ? 9.453 6.794 -23.797 1.00 89.94 138 LEU A O 1
ATOM 1152 N N . LYS A 1 139 ? 8.577 8.714 -23.029 1.00 85.12 139 LYS A N 1
ATOM 1153 C CA . LYS A 1 139 ? 7.161 8.274 -23.051 1.00 85.12 139 LYS A CA 1
ATOM 1154 C C . LYS A 1 139 ? 6.703 7.678 -24.387 1.00 85.12 139 LYS A C 1
ATOM 1156 O O . LYS A 1 139 ? 5.766 6.887 -24.402 1.00 85.12 139 LYS A O 1
ATOM 1161 N N . LYS A 1 140 ? 7.359 8.031 -25.500 1.00 83.25 140 LYS A N 1
ATOM 1162 C CA . LYS A 1 140 ? 7.081 7.449 -26.824 1.00 83.25 140 LYS A CA 1
ATOM 1163 C C . LYS A 1 140 ? 7.343 5.940 -26.883 1.00 83.25 140 LYS A C 1
ATOM 1165 O O . LYS A 1 1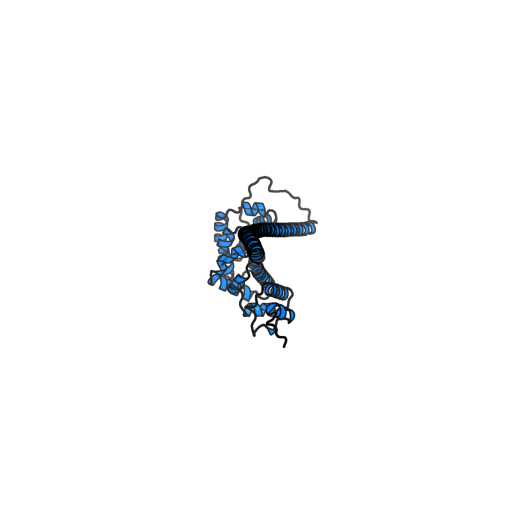40 ? 6.709 5.260 -27.676 1.00 83.25 140 LYS A O 1
ATOM 1170 N N . ASN A 1 141 ? 8.268 5.428 -26.071 1.00 86.88 141 ASN A N 1
ATOM 1171 C CA . ASN A 1 141 ? 8.550 4.003 -25.944 1.00 86.88 141 ASN A CA 1
ATOM 1172 C C . ASN A 1 141 ? 8.292 3.579 -24.498 1.00 86.88 141 ASN A C 1
ATOM 1174 O O . ASN A 1 141 ? 9.147 3.749 -23.625 1.00 86.88 141 ASN A O 1
ATOM 1178 N N . TYR A 1 142 ? 7.107 3.025 -24.247 1.00 85.00 142 TYR A N 1
ATOM 1179 C CA . TYR A 1 142 ? 6.672 2.724 -22.890 1.00 85.00 142 TYR A CA 1
ATOM 1180 C C . TYR A 1 142 ? 7.567 1.697 -22.184 1.00 85.00 142 TYR A C 1
ATOM 1182 O O . TYR A 1 142 ? 7.886 1.879 -21.011 1.00 85.00 142 TYR A O 1
ATOM 1190 N N . ASN A 1 143 ? 8.072 0.673 -22.881 1.00 84.81 143 ASN A N 1
ATOM 1191 C CA . ASN A 1 143 ? 8.985 -0.305 -22.277 1.00 84.81 143 ASN A CA 1
ATOM 1192 C C . ASN A 1 143 ? 10.259 0.370 -21.737 1.00 84.81 143 ASN A C 1
ATOM 1194 O O . ASN A 1 143 ? 10.640 0.157 -20.585 1.00 84.81 143 ASN A O 1
ATOM 1198 N N . ILE A 1 144 ? 10.881 1.247 -22.531 1.00 88.62 144 ILE A N 1
ATOM 1199 C CA . ILE A 1 144 ? 12.044 2.026 -22.086 1.00 88.62 144 ILE A CA 1
ATOM 1200 C C . ILE A 1 144 ? 11.643 2.960 -20.941 1.00 88.62 144 ILE A C 1
ATOM 1202 O O . ILE A 1 144 ? 12.291 2.959 -19.895 1.00 88.62 144 ILE A O 1
ATOM 1206 N N . PHE A 1 145 ? 10.544 3.699 -21.091 1.00 91.31 145 PHE A N 1
ATOM 1207 C CA . PHE A 1 145 ? 10.036 4.590 -20.052 1.00 91.31 145 PHE A CA 1
ATOM 1208 C C . PHE A 1 145 ? 9.848 3.872 -18.708 1.00 91.31 145 PHE A C 1
ATOM 1210 O O . PHE A 1 145 ? 10.323 4.378 -17.697 1.00 91.31 145 PHE A O 1
ATOM 1217 N N . THR A 1 146 ? 9.239 2.681 -18.675 1.00 89.56 146 THR A N 1
ATOM 1218 C CA . THR A 1 146 ? 9.024 1.945 -17.414 1.00 89.56 146 THR A CA 1
ATOM 1219 C C . THR A 1 146 ? 10.324 1.530 -16.742 1.00 89.56 146 THR A C 1
ATOM 1221 O O . THR A 1 146 ? 10.440 1.631 -15.522 1.00 89.56 146 THR A O 1
ATOM 1224 N N . LYS A 1 147 ? 11.325 1.104 -17.521 1.00 90.31 147 LYS A N 1
ATOM 1225 C CA . LYS A 1 147 ? 12.647 0.755 -16.994 1.00 90.31 147 LYS A CA 1
ATOM 1226 C C . LYS A 1 147 ? 13.289 1.957 -16.308 1.00 90.31 147 LYS A C 1
ATOM 1228 O O . LYS A 1 147 ? 13.742 1.837 -15.172 1.00 90.31 147 LYS A O 1
ATOM 1233 N N . PHE A 1 148 ? 13.274 3.111 -16.971 1.00 93.38 148 PHE A N 1
ATOM 1234 C CA . PHE A 1 148 ? 13.806 4.352 -16.415 1.00 93.38 148 PHE A CA 1
ATOM 1235 C C . PHE A 1 148 ? 12.971 4.881 -15.244 1.00 93.38 148 PHE A C 1
ATOM 1237 O O . PHE A 1 148 ? 13.548 5.352 -14.270 1.00 93.38 148 PHE A O 1
ATOM 1244 N N . PHE A 1 149 ? 11.642 4.754 -15.282 1.00 93.56 149 PHE A N 1
ATOM 1245 C CA . PHE A 1 149 ? 10.754 5.144 -14.183 1.00 93.56 149 PHE A CA 1
ATOM 1246 C C . PHE A 1 149 ? 11.165 4.458 -12.878 1.00 93.56 149 PHE A C 1
ATOM 1248 O O . PHE A 1 149 ? 11.317 5.124 -11.858 1.00 93.56 149 PHE A O 1
ATOM 1255 N N . VAL A 1 150 ? 11.395 3.139 -12.915 1.00 91.06 150 VAL A N 1
ATOM 1256 C CA . VAL A 1 150 ? 11.720 2.346 -11.716 1.00 91.06 150 VAL A CA 1
ATOM 1257 C C . VAL A 1 150 ? 12.973 2.862 -11.005 1.00 91.06 150 VAL A C 1
ATOM 1259 O O . VAL A 1 150 ? 12.994 2.867 -9.778 1.00 91.06 150 VAL A O 1
ATOM 1262 N N . ILE A 1 151 ? 13.986 3.309 -11.752 1.00 92.75 151 ILE A N 1
ATOM 1263 C CA . ILE A 1 151 ? 15.249 3.791 -11.172 1.00 92.75 151 ILE A CA 1
ATOM 1264 C C . ILE A 1 151 ? 15.251 5.306 -10.914 1.00 92.75 151 ILE A C 1
ATOM 1266 O O . ILE A 1 151 ? 15.872 5.752 -9.959 1.00 92.75 151 ILE A O 1
ATOM 1270 N N . LEU A 1 152 ? 14.554 6.119 -11.718 1.00 93.31 152 LEU A N 1
ATOM 1271 C CA . LEU A 1 152 ? 14.620 7.586 -11.633 1.00 93.31 152 LEU A CA 1
ATOM 1272 C C . LEU A 1 152 ? 13.524 8.214 -10.774 1.00 93.31 152 LEU A C 1
ATOM 1274 O O . LEU A 1 152 ? 13.748 9.260 -10.168 1.00 93.31 152 LEU A O 1
ATOM 1278 N N . CYS A 1 153 ? 12.340 7.610 -10.687 1.00 92.50 153 CYS A N 1
ATOM 1279 C CA . CYS A 1 153 ? 11.208 8.200 -9.969 1.00 92.50 153 CYS A CA 1
ATOM 1280 C C . CYS A 1 153 ? 11.264 7.977 -8.449 1.00 92.50 153 CYS A C 1
ATOM 1282 O O . CYS A 1 153 ? 10.233 7.981 -7.793 1.00 92.50 153 CYS A O 1
ATOM 1284 N N . ILE A 1 154 ? 12.455 7.835 -7.863 1.00 90.19 154 ILE A N 1
ATOM 1285 C CA . ILE A 1 154 ? 12.685 7.569 -6.430 1.00 90.19 154 ILE A CA 1
ATOM 1286 C C . ILE A 1 154 ? 12.525 8.805 -5.520 1.00 90.19 154 ILE A C 1
ATOM 1288 O O . ILE A 1 154 ? 12.666 8.704 -4.298 1.00 90.19 154 ILE A O 1
ATOM 1292 N N . LYS A 1 155 ? 12.245 9.983 -6.095 1.00 91.38 155 LYS A N 1
ATOM 1293 C CA . LYS A 1 155 ? 11.787 11.184 -5.375 1.00 91.38 155 LYS A CA 1
ATOM 1294 C C . LYS A 1 155 ? 10.274 11.310 -5.507 1.00 91.38 155 LYS A C 1
ATOM 1296 O O . LYS A 1 155 ? 9.731 11.061 -6.583 1.00 91.38 155 LYS A O 1
ATOM 1301 N N . LYS A 1 156 ? 9.606 11.753 -4.438 1.00 91.31 156 LYS A N 1
ATOM 1302 C CA . LYS A 1 156 ? 8.144 11.867 -4.393 1.00 91.31 156 LYS A CA 1
ATOM 1303 C C . LYS A 1 156 ? 7.602 12.742 -5.525 1.00 91.31 156 LYS A C 1
ATOM 1305 O O . LYS A 1 156 ? 6.639 12.353 -6.169 1.00 91.31 156 LYS A O 1
ATOM 1310 N N . GLU A 1 157 ? 8.239 13.875 -5.821 1.00 93.44 157 GLU A N 1
ATOM 1311 C CA . GLU A 1 1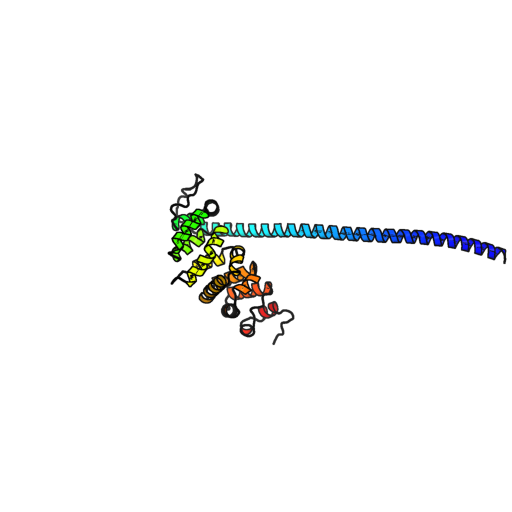57 ? 7.764 14.795 -6.863 1.00 93.44 157 GLU A CA 1
ATOM 1312 C C . GLU A 1 157 ? 7.867 14.183 -8.268 1.00 93.44 157 GLU A C 1
ATOM 1314 O O . GLU A 1 157 ? 7.010 14.415 -9.118 1.00 93.44 157 GLU A O 1
ATOM 1319 N N . LEU A 1 158 ? 8.911 13.384 -8.517 1.00 94.12 158 LEU A N 1
ATOM 1320 C CA . LEU A 1 158 ? 9.087 12.662 -9.779 1.00 94.12 158 LEU A CA 1
ATOM 1321 C C . LEU A 1 158 ? 8.089 11.514 -9.907 1.00 94.12 158 LEU A C 1
ATOM 1323 O O . LEU A 1 158 ? 7.515 11.320 -10.977 1.00 94.12 158 LEU A O 1
ATOM 1327 N N . PHE A 1 159 ? 7.871 10.771 -8.822 1.00 94.25 159 PHE A N 1
ATOM 1328 C CA . PHE A 1 159 ? 6.857 9.728 -8.769 1.00 94.25 159 PHE A CA 1
ATOM 1329 C C . PHE A 1 159 ? 5.473 10.301 -9.066 1.00 94.25 159 PHE A C 1
ATOM 1331 O O . PHE A 1 159 ? 4.808 9.844 -9.993 1.00 94.25 159 PHE A O 1
ATOM 1338 N N . GLU A 1 160 ? 5.068 11.341 -8.332 1.00 92.25 160 GLU A N 1
ATOM 1339 C CA . GLU A 1 160 ? 3.745 11.941 -8.482 1.00 92.25 160 GLU A CA 1
ATOM 1340 C C . GLU A 1 160 ? 3.537 12.521 -9.895 1.00 92.25 160 GLU A C 1
ATOM 1342 O O . GLU A 1 160 ? 2.443 12.457 -10.448 1.00 92.25 160 GLU A O 1
ATOM 1347 N N . HIS A 1 161 ? 4.589 13.031 -10.539 1.00 93.44 161 HIS A N 1
ATOM 1348 C CA . HIS A 1 161 ? 4.473 13.560 -11.897 1.00 93.44 161 HIS A CA 1
ATOM 1349 C C . HIS A 1 161 ? 4.238 12.476 -12.966 1.00 93.44 161 HIS A C 1
ATOM 1351 O O . HIS A 1 161 ? 3.597 12.747 -13.980 1.00 93.44 161 HIS A O 1
ATOM 1357 N N . PHE A 1 162 ? 4.766 11.263 -12.774 1.00 93.44 162 PHE A N 1
ATOM 1358 C CA . PHE A 1 162 ? 4.795 10.231 -13.818 1.00 93.44 162 PHE A CA 1
ATOM 1359 C C . PHE A 1 162 ? 3.948 8.991 -13.528 1.00 93.44 162 PHE A C 1
ATOM 1361 O O . PHE A 1 162 ? 3.722 8.204 -14.448 1.00 93.44 162 PHE A O 1
ATOM 1368 N N . PHE A 1 163 ? 3.477 8.788 -12.296 1.00 92.38 163 PHE A N 1
ATOM 1369 C CA . PHE A 1 163 ? 2.771 7.563 -11.915 1.00 92.38 163 PHE A CA 1
ATOM 1370 C C . PHE A 1 163 ? 1.515 7.318 -12.763 1.00 92.38 163 PHE A C 1
ATOM 1372 O O . PHE A 1 163 ? 1.329 6.212 -13.268 1.00 92.38 163 PHE A O 1
ATOM 1379 N N . SER A 1 164 ? 0.712 8.351 -13.037 1.00 91.19 164 SER A N 1
ATOM 1380 C CA . SER A 1 164 ? -0.447 8.211 -13.928 1.00 91.19 164 SER A CA 1
ATOM 1381 C C . SER A 1 164 ? -0.042 7.779 -15.339 1.00 91.19 164 SER A C 1
ATOM 1383 O O . SER A 1 164 ? -0.693 6.927 -15.930 1.00 91.19 164 SER A O 1
ATOM 1385 N N . ASN A 1 165 ? 1.065 8.306 -15.881 1.00 90.88 165 ASN A N 1
ATOM 1386 C CA . ASN A 1 165 ? 1.565 7.882 -17.193 1.00 90.88 165 ASN A CA 1
ATOM 1387 C C . ASN A 1 165 ? 2.023 6.423 -17.196 1.00 90.88 165 ASN A C 1
ATOM 1389 O O . ASN A 1 165 ? 1.855 5.749 -18.210 1.00 90.88 165 ASN A O 1
ATOM 1393 N N . LEU A 1 166 ? 2.591 5.945 -16.084 1.00 90.19 166 LEU A N 1
ATOM 1394 C CA . LEU A 1 166 ? 2.933 4.539 -15.925 1.00 90.19 166 LEU A CA 1
ATOM 1395 C C . LEU A 1 166 ? 1.669 3.681 -16.014 1.00 90.19 166 LEU A C 1
ATOM 1397 O O . LEU A 1 166 ? 1.621 2.786 -16.843 1.00 90.19 166 LEU A O 1
ATOM 1401 N N . ILE A 1 167 ? 0.631 3.959 -15.229 1.00 89.56 167 ILE A N 1
ATOM 1402 C CA . ILE A 1 167 ? -0.578 3.122 -15.248 1.00 89.56 167 ILE A CA 1
ATOM 1403 C C . ILE A 1 167 ? -1.319 3.232 -16.586 1.00 89.56 167 ILE A C 1
ATOM 1405 O O . ILE A 1 167 ? -1.601 2.210 -17.201 1.00 89.56 167 ILE A O 1
ATOM 1409 N N . TYR A 1 168 ? -1.557 4.445 -17.095 1.00 87.69 168 TYR A N 1
ATOM 1410 C CA . TYR A 1 168 ? -2.262 4.627 -18.367 1.00 87.69 168 TYR A CA 1
ATOM 1411 C C . TYR A 1 168 ? -1.525 3.985 -19.541 1.00 87.69 168 TYR A C 1
ATOM 1413 O O . TYR A 1 168 ? -2.151 3.382 -20.405 1.00 87.69 168 TYR A O 1
ATOM 1421 N N . GLY A 1 169 ? -0.194 4.065 -19.583 1.00 83.25 169 GLY A N 1
ATOM 1422 C CA . GLY A 1 169 ? 0.549 3.467 -20.686 1.00 83.25 169 GLY A CA 1
ATOM 1423 C C . GLY A 1 169 ? 0.441 1.938 -20.755 1.00 83.25 169 GLY A C 1
ATOM 1424 O O . GLY A 1 169 ? 0.603 1.401 -21.843 1.00 83.25 169 GLY A O 1
ATOM 1425 N N . TYR A 1 170 ? 0.086 1.251 -19.658 1.00 80.56 170 TYR A N 1
ATOM 1426 C CA . TYR A 1 170 ? -0.267 -0.175 -19.706 1.00 80.56 170 TYR A CA 1
ATOM 1427 C C . TYR A 1 170 ? -1.568 -0.416 -20.481 1.00 80.56 170 TYR A C 1
ATOM 1429 O O . TYR A 1 170 ? -1.650 -1.359 -21.259 1.00 80.56 170 TYR A O 1
ATOM 1437 N N . SER A 1 171 ? -2.573 0.438 -20.281 1.00 74.44 171 SER A N 1
ATOM 1438 C CA . SER A 1 171 ? -3.902 0.278 -20.880 1.00 74.44 171 SER A CA 1
ATOM 1439 C C . SER A 1 171 ? -3.955 0.630 -22.371 1.00 74.44 171 SER A C 1
ATOM 1441 O O . SER A 1 171 ? -4.860 0.178 -23.064 1.00 74.44 171 SER A O 1
ATOM 1443 N N . PHE A 1 172 ? -3.023 1.454 -22.867 1.00 70.56 172 PHE A N 1
ATOM 1444 C CA . PHE A 1 172 ? -3.088 2.033 -24.219 1.00 70.56 172 PHE A CA 1
ATOM 1445 C C . PHE A 1 172 ? -2.008 1.550 -25.196 1.00 70.56 172 PHE A C 1
ATOM 1447 O O . PHE A 1 172 ? -2.042 1.948 -26.359 1.00 70.56 172 PHE A O 1
ATOM 1454 N N . GLN A 1 173 ? -1.030 0.752 -24.762 1.00 64.88 173 GLN A N 1
ATOM 1455 C CA . GLN A 1 173 ? 0.028 0.251 -25.645 1.00 64.88 173 GLN A CA 1
ATOM 1456 C C . GLN A 1 173 ? 0.065 -1.280 -25.633 1.00 64.88 173 GLN A C 1
ATOM 1458 O O . GLN A 1 173 ? 0.047 -1.892 -24.566 1.00 64.88 173 GLN A O 1
ATOM 1463 N N . ASP A 1 174 ? 0.132 -1.890 -26.824 1.00 56.88 174 ASP A N 1
ATOM 1464 C CA . ASP A 1 174 ? 0.284 -3.337 -27.013 1.00 56.88 174 ASP A CA 1
ATOM 1465 C C . ASP A 1 174 ? 1.600 -3.810 -26.380 1.00 56.88 174 ASP A C 1
ATOM 1467 O O . ASP A 1 174 ? 2.648 -3.756 -27.011 1.00 56.88 174 ASP A O 1
ATOM 1471 N N . PHE A 1 175 ? 1.525 -4.299 -25.141 1.00 67.06 175 PHE A N 1
ATOM 1472 C CA . PHE A 1 175 ? 2.604 -4.737 -24.242 1.00 67.06 175 PHE A CA 1
ATOM 1473 C C . PHE A 1 175 ? 3.126 -3.700 -23.252 1.00 67.06 175 PHE A C 1
ATOM 1475 O O . PHE A 1 175 ? 3.670 -2.647 -23.601 1.00 67.06 175 PHE A O 1
ATOM 1482 N N . PRO A 1 176 ? 3.166 -4.139 -21.982 1.00 62.88 176 PRO A N 1
ATOM 1483 C CA . PRO A 1 176 ? 4.469 -4.255 -21.325 1.00 62.88 176 PRO A CA 1
ATOM 1484 C C . PRO A 1 176 ? 4.598 -5.429 -20.338 1.00 62.88 176 PRO A C 1
ATOM 1486 O O . PRO A 1 176 ? 3.628 -5.946 -19.786 1.00 62.88 176 PRO A O 1
ATOM 1489 N N . ASP A 1 177 ? 5.853 -5.796 -20.057 1.00 74.38 177 ASP A N 1
ATOM 1490 C CA . ASP A 1 177 ? 6.237 -6.660 -18.938 1.00 74.38 177 ASP A CA 1
ATOM 1491 C C . ASP A 1 177 ? 5.700 -6.084 -17.614 1.00 74.38 177 ASP A C 1
ATOM 1493 O O . ASP A 1 177 ? 6.253 -5.130 -17.049 1.00 74.38 177 ASP A O 1
ATOM 1497 N N . SER A 1 178 ? 4.614 -6.676 -17.106 1.00 83.56 178 SER A N 1
ATOM 1498 C CA . SER A 1 178 ? 3.940 -6.243 -15.877 1.00 83.56 178 SER A CA 1
ATOM 1499 C C . SER A 1 178 ? 4.867 -6.259 -14.661 1.00 83.56 178 SER A C 1
ATOM 1501 O O . SER A 1 178 ? 4.609 -5.553 -13.682 1.00 83.56 178 SER A O 1
ATOM 1503 N N . LYS A 1 179 ? 6.006 -6.968 -14.730 1.00 86.00 179 LYS A N 1
ATOM 1504 C CA . LYS A 1 179 ? 7.028 -6.988 -13.676 1.00 86.00 179 LYS A CA 1
ATOM 1505 C C . LYS A 1 179 ? 7.515 -5.594 -13.299 1.00 86.00 179 LYS A C 1
ATOM 1507 O O . LYS A 1 179 ? 7.763 -5.361 -12.119 1.00 86.00 179 LYS A O 1
ATOM 1512 N N . ASN A 1 180 ? 7.660 -4.661 -14.244 1.00 85.38 180 ASN A N 1
ATOM 1513 C CA . ASN A 1 180 ? 8.143 -3.315 -13.911 1.00 85.38 180 ASN A CA 1
ATOM 1514 C C . ASN A 1 180 ? 7.099 -2.509 -13.131 1.00 85.38 180 ASN A C 1
ATOM 1516 O O . ASN A 1 180 ? 7.451 -1.855 -12.152 1.00 85.38 180 ASN A O 1
ATOM 1520 N N . ILE A 1 181 ? 5.817 -2.622 -13.486 1.00 88.56 181 ILE A N 1
ATOM 1521 C CA . ILE A 1 181 ? 4.727 -2.001 -12.721 1.00 88.56 181 ILE A CA 1
ATOM 1522 C C . ILE A 1 181 ? 4.632 -2.654 -11.339 1.00 88.56 181 ILE A C 1
ATOM 1524 O O . ILE A 1 181 ? 4.543 -1.959 -10.330 1.00 88.56 181 ILE A O 1
ATOM 1528 N N . PHE A 1 182 ? 4.762 -3.979 -11.253 1.00 89.94 182 PHE A N 1
ATOM 1529 C CA . PHE A 1 182 ? 4.774 -4.669 -9.966 1.00 89.94 182 PHE A CA 1
ATOM 1530 C C . PHE A 1 182 ? 5.963 -4.298 -9.083 1.00 89.94 182 PHE A C 1
ATOM 1532 O O . PHE A 1 182 ? 5.783 -4.199 -7.873 1.00 89.94 182 PHE A O 1
ATOM 1539 N N . LYS A 1 183 ? 7.151 -4.021 -9.638 1.00 87.19 183 LYS A N 1
ATOM 1540 C CA . LYS A 1 183 ? 8.259 -3.445 -8.853 1.00 87.19 183 LYS A CA 1
ATOM 1541 C C . LYS A 1 183 ? 7.834 -2.128 -8.209 1.00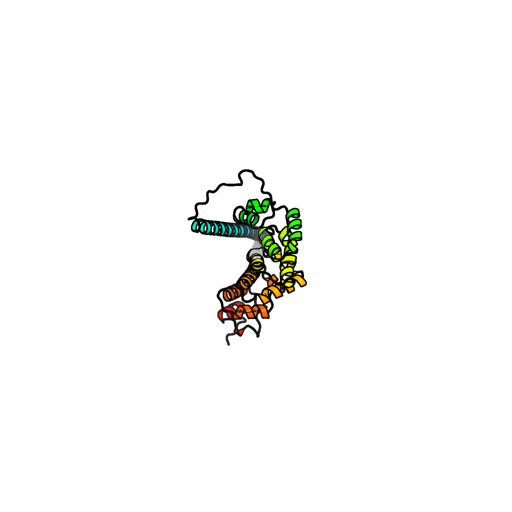 87.19 183 LYS A C 1
ATOM 1543 O O . LYS A 1 183 ? 8.107 -1.916 -7.030 1.00 87.19 183 LYS A O 1
ATOM 1548 N N . VAL A 1 184 ? 7.117 -1.281 -8.946 1.00 87.31 184 VAL A N 1
ATOM 1549 C CA . VAL A 1 184 ? 6.594 -0.018 -8.415 1.00 87.31 184 VAL A CA 1
ATOM 1550 C C . VAL A 1 184 ? 5.577 -0.277 -7.302 1.00 87.31 184 VAL A C 1
ATOM 1552 O O . VAL A 1 184 ? 5.772 0.175 -6.176 1.00 87.31 184 VAL A O 1
ATOM 1555 N N . LEU A 1 185 ? 4.548 -1.082 -7.572 1.00 88.69 185 LEU A N 1
ATOM 1556 C CA . LEU A 1 185 ? 3.493 -1.410 -6.606 1.00 88.69 185 LEU A CA 1
ATOM 1557 C C . LEU A 1 185 ? 4.010 -2.152 -5.360 1.00 88.69 185 LEU A C 1
ATOM 1559 O O . LEU A 1 185 ? 3.431 -2.030 -4.282 1.00 88.69 185 LEU A O 1
ATOM 1563 N N . LYS A 1 186 ? 5.117 -2.897 -5.467 1.00 86.06 186 LYS A N 1
ATOM 1564 C CA . LYS A 1 186 ? 5.726 -3.650 -4.360 1.00 86.06 186 LYS A CA 1
ATOM 1565 C C . LYS A 1 186 ? 6.688 -2.825 -3.510 1.00 86.06 186 LYS A C 1
ATOM 1567 O O . LYS A 1 186 ? 6.789 -3.086 -2.315 1.00 86.06 186 LYS A O 1
ATOM 1572 N N . HIS A 1 187 ? 7.410 -1.874 -4.100 1.00 83.06 187 HIS A N 1
ATOM 1573 C CA . HIS A 1 187 ? 8.520 -1.208 -3.413 1.00 83.06 187 HIS A CA 1
ATOM 1574 C C . HIS A 1 187 ? 8.258 0.258 -3.078 1.00 83.06 187 HIS A C 1
ATOM 1576 O O . HIS A 1 187 ? 8.800 0.752 -2.093 1.00 83.06 187 HIS A O 1
ATOM 1582 N N . PHE A 1 188 ? 7.404 0.954 -3.829 1.00 87.06 188 PHE A N 1
ATOM 1583 C CA . PHE A 1 188 ? 7.172 2.376 -3.580 1.00 87.06 188 PHE A CA 1
ATOM 1584 C C . PHE A 1 188 ? 6.237 2.603 -2.385 1.00 87.06 188 PHE A C 1
ATOM 1586 O O . PHE A 1 188 ? 5.386 1.746 -2.108 1.00 87.06 188 PHE A O 1
ATOM 1593 N N . PRO A 1 189 ? 6.383 3.723 -1.650 1.00 88.88 189 PRO A N 1
ATOM 1594 C CA . PRO A 1 189 ? 5.514 4.042 -0.520 1.00 88.88 189 PRO A CA 1
ATOM 1595 C C . PRO A 1 189 ? 4.050 4.193 -0.946 1.00 88.88 189 PRO A C 1
ATOM 1597 O O . PRO A 1 189 ? 3.743 4.948 -1.868 1.00 88.88 189 PRO A O 1
ATOM 1600 N N . ILE A 1 190 ? 3.135 3.524 -0.235 1.00 89.69 190 ILE A N 1
ATOM 1601 C CA . ILE A 1 190 ? 1.687 3.610 -0.503 1.00 89.69 190 ILE A CA 1
ATOM 1602 C C . ILE A 1 190 ? 1.173 5.049 -0.330 1.00 89.69 190 ILE A C 1
ATOM 1604 O O . ILE A 1 190 ? 0.320 5.497 -1.092 1.00 89.69 190 ILE A O 1
ATOM 1608 N N . ASP A 1 191 ? 1.757 5.819 0.593 1.00 87.75 191 ASP A N 1
ATOM 1609 C CA . ASP A 1 191 ? 1.409 7.229 0.814 1.00 87.75 191 ASP A CA 1
ATOM 1610 C C . ASP A 1 191 ? 1.630 8.116 -0.420 1.00 87.75 191 ASP A C 1
ATOM 1612 O O . ASP A 1 191 ? 0.960 9.135 -0.580 1.00 87.75 191 ASP A O 1
ATOM 1616 N N . TRP A 1 192 ? 2.548 7.747 -1.319 1.00 89.19 192 TRP A N 1
ATOM 1617 C CA . TRP A 1 192 ? 2.763 8.495 -2.563 1.00 89.19 192 TRP A CA 1
ATOM 1618 C C . TRP A 1 192 ? 1.671 8.204 -3.594 1.00 89.19 192 TRP A C 1
ATOM 1620 O O . TRP A 1 192 ? 1.423 9.019 -4.476 1.00 89.19 192 TRP A O 1
ATOM 1630 N N . MET A 1 193 ? 0.990 7.063 -3.469 1.00 86.25 193 MET A N 1
ATOM 1631 C CA . MET A 1 193 ? -0.104 6.659 -4.350 1.00 86.25 193 MET A CA 1
ATOM 1632 C C . MET A 1 193 ? -1.458 7.233 -3.904 1.00 86.25 193 MET A C 1
ATOM 1634 O O . MET A 1 193 ? -2.390 7.276 -4.697 1.00 86.25 193 MET A O 1
ATOM 1638 N N . GLN A 1 194 ? -1.582 7.719 -2.662 1.00 83.38 194 GLN A N 1
ATOM 1639 C CA . GLN A 1 194 ? -2.866 8.114 -2.068 1.00 83.38 194 GLN A CA 1
ATOM 1640 C C . GLN A 1 194 ? -3.664 9.110 -2.926 1.00 83.38 194 GLN A C 1
ATOM 1642 O O . GLN A 1 194 ? -4.862 8.933 -3.127 1.00 83.38 194 GLN A O 1
ATOM 1647 N N . ARG A 1 195 ? -3.002 10.148 -3.454 1.00 83.50 195 ARG A N 1
ATOM 1648 C CA . ARG A 1 195 ? -3.655 11.196 -4.263 1.00 83.50 195 ARG A CA 1
ATOM 1649 C C . ARG A 1 195 ? -4.234 10.661 -5.572 1.00 83.50 195 ARG A C 1
ATOM 1651 O O . ARG A 1 195 ? -5.213 11.203 -6.069 1.00 83.50 195 ARG A O 1
ATOM 1658 N N . PHE A 1 196 ? -3.658 9.588 -6.100 1.00 85.25 196 PHE A N 1
ATOM 1659 C CA . PHE A 1 196 ? -4.075 8.967 -7.352 1.00 85.25 196 PHE A CA 1
ATOM 1660 C C . PHE A 1 196 ? -5.355 8.156 -7.207 1.00 85.25 196 PHE A C 1
ATOM 1662 O O . PHE A 1 196 ? -6.093 8.022 -8.176 1.00 85.25 196 PHE A O 1
ATOM 1669 N N . PHE A 1 197 ? -5.670 7.696 -5.994 1.00 82.81 197 PHE A N 1
ATOM 1670 C CA . PHE A 1 197 ? -6.929 7.002 -5.729 1.00 82.81 197 PHE A CA 1
ATOM 1671 C C . PHE A 1 197 ? -8.160 7.922 -5.745 1.00 82.81 197 PHE A C 1
ATOM 1673 O O . PHE A 1 197 ? -9.288 7.442 -5.694 1.00 82.81 197 PHE A O 1
ATOM 1680 N N . LEU A 1 198 ? -7.958 9.242 -5.840 1.00 81.12 198 LEU A N 1
ATOM 1681 C CA . LEU A 1 198 ? -9.032 10.212 -6.070 1.00 81.12 198 LEU A CA 1
ATOM 1682 C C . LEU A 1 198 ? -9.372 10.370 -7.562 1.00 81.12 198 LEU A C 1
ATOM 1684 O O . LEU A 1 198 ? -10.472 10.810 -7.889 1.00 81.12 198 LEU A O 1
ATOM 1688 N N . ASP A 1 199 ? -8.454 10.015 -8.468 1.00 89.75 199 ASP A N 1
ATOM 1689 C CA . ASP A 1 199 ? -8.710 10.008 -9.909 1.00 89.75 199 ASP A CA 1
ATOM 1690 C C . ASP A 1 199 ? -9.397 8.691 -10.292 1.00 89.75 199 ASP A C 1
ATOM 1692 O O . ASP A 1 199 ? -8.787 7.618 -10.300 1.00 89.75 199 ASP A O 1
ATOM 1696 N N . LYS A 1 200 ? -10.691 8.779 -10.621 1.00 89.50 200 LYS A N 1
ATOM 1697 C CA . LYS A 1 200 ? -11.508 7.620 -10.994 1.00 89.50 200 LYS A CA 1
ATOM 1698 C C . LYS A 1 200 ? -10.959 6.893 -12.226 1.00 89.50 200 LYS A C 1
ATOM 1700 O O . LYS A 1 200 ? -10.893 5.669 -12.216 1.00 89.50 200 LYS A O 1
ATOM 1705 N N . SER A 1 201 ? -10.529 7.631 -13.251 1.00 90.50 201 SER A N 1
ATOM 1706 C CA . SER A 1 201 ? -10.009 7.055 -14.501 1.00 90.50 201 SER A CA 1
ATOM 1707 C C . SER A 1 201 ? -8.744 6.236 -14.244 1.00 90.50 201 SER A C 1
ATOM 1709 O O . SER A 1 201 ? -8.566 5.130 -14.766 1.00 90.50 201 SER A O 1
ATOM 1711 N N . LEU A 1 202 ? -7.880 6.752 -13.372 1.00 90.12 202 LEU A N 1
ATOM 1712 C CA . LEU A 1 202 ? -6.659 6.071 -12.977 1.00 90.12 202 LEU A CA 1
ATOM 1713 C C . LEU A 1 202 ? -6.936 4.839 -12.109 1.00 90.12 202 LEU A C 1
ATOM 1715 O O . LEU A 1 202 ? -6.298 3.805 -12.301 1.00 90.12 202 LEU A O 1
ATOM 1719 N N . CYS A 1 203 ? -7.893 4.931 -11.181 1.00 90.69 203 CYS A N 1
ATOM 1720 C CA . CYS A 1 203 ? -8.327 3.790 -10.375 1.00 90.69 203 CYS A CA 1
ATOM 1721 C C . CYS A 1 203 ? -8.867 2.662 -11.244 1.00 90.69 203 CYS A C 1
ATOM 1723 O O . CYS A 1 203 ? -8.506 1.509 -11.031 1.00 90.69 203 CYS A O 1
ATOM 1725 N N . ASP A 1 204 ? -9.717 2.990 -12.213 1.00 90.75 204 ASP A N 1
ATOM 1726 C CA . ASP A 1 204 ? -10.314 1.999 -13.100 1.00 90.75 204 ASP A CA 1
ATOM 1727 C C . ASP A 1 204 ? -9.231 1.348 -13.979 1.00 90.75 204 ASP A C 1
ATOM 1729 O O . ASP A 1 204 ? -9.138 0.124 -14.019 1.00 90.75 204 ASP A O 1
ATOM 1733 N N . SER A 1 205 ? -8.283 2.133 -14.507 1.00 90.56 205 SER A N 1
ATOM 1734 C CA . SER A 1 205 ? -7.115 1.594 -15.229 1.00 90.56 205 SER A CA 1
ATOM 1735 C C . SER A 1 205 ? -6.244 0.673 -14.360 1.00 90.56 205 SER A C 1
ATOM 1737 O O . SER A 1 205 ? -5.759 -0.362 -14.818 1.00 90.56 205 SER A O 1
ATOM 1739 N N . LEU A 1 206 ? -6.037 1.023 -13.086 1.00 91.44 206 LEU A N 1
ATOM 1740 C CA . LEU A 1 206 ? -5.284 0.184 -12.154 1.00 91.44 206 LEU A CA 1
ATOM 1741 C C . LEU A 1 206 ? -6.039 -1.108 -11.811 1.00 91.44 206 LEU A C 1
ATOM 1743 O O . LEU A 1 206 ? -5.409 -2.160 -11.708 1.00 91.44 206 LEU A O 1
ATOM 1747 N N . LYS A 1 207 ? -7.366 -1.056 -11.644 1.00 91.56 207 LYS A N 1
ATOM 1748 C CA . LYS A 1 207 ? -8.193 -2.256 -11.443 1.00 91.56 207 LYS A CA 1
ATOM 1749 C C . LYS A 1 207 ? -8.095 -3.187 -12.640 1.00 91.56 207 LYS A C 1
ATOM 1751 O O . LYS A 1 207 ? -7.908 -4.382 -12.437 1.00 91.56 207 LYS A O 1
ATOM 1756 N N . ASP A 1 208 ? -8.164 -2.651 -13.854 1.00 90.44 208 ASP A N 1
ATOM 1757 C CA . ASP A 1 208 ? -8.044 -3.438 -15.081 1.00 90.44 208 ASP A CA 1
ATOM 1758 C C . ASP A 1 208 ? -6.670 -4.107 -15.177 1.00 90.44 208 ASP A C 1
ATOM 1760 O O . ASP A 1 208 ? -6.581 -5.310 -15.448 1.00 90.44 208 ASP A O 1
ATOM 1764 N N . PHE A 1 209 ? -5.599 -3.369 -14.856 1.00 90.81 209 PHE A N 1
ATOM 1765 C CA . PHE A 1 209 ? -4.250 -3.926 -14.738 1.00 90.81 209 PHE A CA 1
ATOM 1766 C C . PHE A 1 209 ? -4.196 -5.074 -13.720 1.00 90.81 209 PHE A C 1
ATOM 1768 O O . PHE A 1 209 ? -3.685 -6.154 -14.027 1.00 90.81 209 PHE A O 1
ATOM 1775 N N . ILE A 1 210 ? -4.731 -4.864 -12.514 1.00 92.00 210 ILE A N 1
ATOM 1776 C CA . ILE A 1 210 ? -4.715 -5.867 -11.446 1.00 92.00 210 ILE A CA 1
ATOM 1777 C C . ILE A 1 210 ? -5.523 -7.105 -11.843 1.00 92.00 210 ILE A C 1
ATOM 1779 O O . ILE A 1 210 ? -5.030 -8.223 -11.708 1.00 92.00 210 ILE A O 1
ATOM 1783 N N . ASN A 1 211 ? -6.734 -6.915 -12.361 1.00 90.88 211 ASN A N 1
ATOM 1784 C CA . ASN A 1 211 ? -7.626 -7.996 -12.764 1.00 90.88 211 ASN A CA 1
ATOM 1785 C C . ASN A 1 211 ? -7.018 -8.831 -13.903 1.00 90.88 211 ASN A C 1
ATOM 1787 O O . ASN A 1 211 ? -7.073 -10.057 -13.862 1.00 90.88 211 ASN A O 1
ATOM 1791 N N . SER A 1 212 ? -6.348 -8.186 -14.863 1.00 90.38 212 SER A N 1
ATOM 1792 C CA . SER A 1 212 ? -5.642 -8.869 -15.960 1.00 90.38 212 SER A CA 1
ATOM 1793 C C . SER A 1 212 ? -4.429 -9.678 -15.488 1.00 90.38 212 SER A C 1
ATOM 1795 O O . SER A 1 212 ? -3.971 -10.579 -16.183 1.00 90.38 212 SER A O 1
ATOM 1797 N N . ASN A 1 213 ? -3.896 -9.372 -14.303 1.00 91.19 213 ASN A N 1
ATOM 1798 C CA . ASN A 1 213 ? -2.717 -10.020 -13.732 1.00 91.19 213 ASN A CA 1
ATOM 1799 C C . ASN A 1 213 ? -3.032 -10.733 -12.407 1.00 91.19 213 ASN A C 1
ATOM 1801 O O . ASN A 1 213 ? -2.125 -10.941 -11.601 1.00 91.19 213 ASN A O 1
ATOM 1805 N N . ILE A 1 214 ? -4.293 -11.105 -12.165 1.00 91.69 214 ILE A N 1
ATOM 1806 C CA . ILE A 1 214 ? -4.764 -11.568 -10.851 1.00 91.69 214 ILE A CA 1
ATOM 1807 C C . ILE A 1 214 ? -4.038 -12.819 -10.336 1.00 91.69 214 ILE A C 1
ATOM 1809 O O . ILE A 1 214 ? -3.833 -12.969 -9.132 1.00 91.69 214 ILE A O 1
ATOM 1813 N N . GLU A 1 215 ? -3.573 -13.674 -11.248 1.00 90.81 215 GLU A N 1
ATOM 1814 C CA . GLU A 1 215 ? -2.799 -14.882 -10.942 1.00 90.81 215 GLU A CA 1
ATOM 1815 C C . GLU A 1 215 ? -1.366 -14.571 -10.472 1.00 90.81 215 GLU A C 1
ATOM 1817 O O . GLU A 1 215 ? -0.698 -15.393 -9.839 1.00 90.81 215 GLU A O 1
ATOM 1822 N N . ASN A 1 216 ? -0.868 -13.354 -10.701 1.00 91.56 216 ASN A N 1
ATOM 1823 C CA . ASN A 1 216 ? 0.461 -12.953 -10.262 1.00 91.56 216 ASN A CA 1
ATOM 1824 C C . ASN A 1 216 ? 0.482 -12.714 -8.746 1.00 91.56 216 ASN A C 1
ATOM 1826 O O . ASN A 1 216 ? -0.258 -11.889 -8.217 1.00 91.56 216 ASN A O 1
ATOM 1830 N N . VAL A 1 217 ? 1.388 -13.387 -8.038 1.00 92.44 217 VAL A N 1
ATOM 1831 C CA . VAL A 1 217 ? 1.602 -13.220 -6.587 1.00 92.44 217 VAL A CA 1
ATOM 1832 C C . VAL A 1 217 ? 1.839 -11.755 -6.189 1.00 92.44 217 VAL A C 1
ATOM 1834 O O . VAL A 1 217 ? 1.459 -11.326 -5.100 1.00 92.44 217 VAL A O 1
ATOM 1837 N N . SER A 1 218 ? 2.436 -10.957 -7.077 1.00 92.31 218 SER A N 1
ATOM 1838 C CA . SER A 1 218 ? 2.704 -9.535 -6.837 1.00 92.31 218 SER A CA 1
ATOM 1839 C C . SER A 1 218 ? 1.433 -8.712 -6.614 1.00 92.31 218 SER A C 1
ATOM 1841 O O . SER A 1 218 ? 1.496 -7.711 -5.903 1.00 92.31 218 SER A O 1
ATOM 1843 N N . VAL A 1 219 ? 0.289 -9.137 -7.165 1.00 93.69 219 VAL A N 1
ATOM 1844 C CA . VAL A 1 219 ? -1.017 -8.518 -6.890 1.00 93.69 219 VAL A CA 1
ATOM 1845 C C . VAL A 1 219 ? -1.397 -8.702 -5.427 1.00 93.69 219 VAL A C 1
ATOM 1847 O O . VAL A 1 219 ? -1.750 -7.740 -4.750 1.00 93.69 219 VAL A O 1
ATOM 1850 N N . VAL A 1 220 ? -1.285 -9.932 -4.925 1.00 95.00 220 VAL A N 1
ATOM 1851 C CA . VAL A 1 220 ? -1.629 -10.255 -3.537 1.00 95.00 220 VAL A CA 1
ATOM 1852 C C . VAL A 1 220 ? -0.719 -9.485 -2.583 1.00 95.00 220 VAL A C 1
ATOM 1854 O O . VAL A 1 220 ? -1.209 -8.833 -1.668 1.00 95.00 220 VAL A O 1
ATOM 1857 N N . ILE A 1 221 ? 0.590 -9.452 -2.868 1.00 93.69 221 ILE A N 1
ATOM 1858 C CA . ILE A 1 221 ? 1.562 -8.655 -2.103 1.00 93.69 221 ILE A CA 1
ATOM 1859 C C . ILE A 1 221 ? 1.184 -7.169 -2.104 1.00 93.69 221 ILE A C 1
ATOM 1861 O O . ILE A 1 221 ? 1.249 -6.525 -1.059 1.00 93.69 221 ILE A O 1
ATOM 1865 N N . PHE A 1 222 ? 0.794 -6.612 -3.254 1.00 94.44 222 PHE A N 1
ATOM 1866 C CA . PHE A 1 222 ? 0.359 -5.219 -3.336 1.00 94.44 222 PHE A CA 1
ATOM 1867 C C . PHE A 1 222 ? -0.847 -4.954 -2.428 1.00 94.44 222 PHE A C 1
ATOM 1869 O O . PHE A 1 222 ? -0.797 -4.025 -1.622 1.00 94.44 222 PHE A O 1
ATOM 1876 N N . TYR A 1 223 ? -1.885 -5.792 -2.477 1.00 95.69 223 TYR A N 1
ATOM 1877 C CA . TYR A 1 223 ? -3.046 -5.633 -1.601 1.00 95.69 223 TYR A CA 1
ATOM 1878 C C . TYR A 1 223 ? -2.707 -5.788 -0.120 1.00 95.69 223 TYR A C 1
ATOM 1880 O O . TYR A 1 223 ? -3.188 -4.997 0.691 1.00 95.69 223 TYR A O 1
ATOM 1888 N N . THR A 1 224 ? -1.838 -6.735 0.244 1.00 95.00 224 THR A N 1
ATOM 1889 C CA . THR A 1 224 ? -1.386 -6.872 1.632 1.00 95.00 224 THR A CA 1
ATOM 1890 C C . THR A 1 224 ? -0.696 -5.602 2.119 1.00 95.00 224 THR A C 1
ATOM 1892 O O . THR A 1 224 ? -1.026 -5.112 3.197 1.00 95.00 224 THR A O 1
ATOM 1895 N N . ARG A 1 225 ? 0.174 -4.997 1.298 1.00 93.88 225 ARG A N 1
ATOM 1896 C CA . ARG A 1 225 ? 0.787 -3.700 1.624 1.00 93.88 225 ARG A CA 1
ATOM 1897 C C . ARG A 1 225 ? -0.269 -2.610 1.790 1.00 93.88 225 ARG A C 1
ATOM 1899 O O . ARG A 1 225 ? -0.198 -1.829 2.732 1.00 93.88 225 ARG A O 1
ATOM 1906 N N . VAL A 1 226 ? -1.255 -2.540 0.896 1.00 94.31 226 VAL A N 1
ATOM 1907 C CA . VAL A 1 226 ? -2.335 -1.549 1.021 1.00 94.31 226 VAL A CA 1
ATOM 1908 C C . VAL A 1 226 ? -3.054 -1.703 2.362 1.00 94.31 226 VAL A C 1
ATOM 1910 O O . VAL A 1 226 ? -3.274 -0.699 3.029 1.00 94.31 226 VAL A O 1
ATOM 1913 N N . ILE A 1 227 ? -3.343 -2.929 2.804 1.00 94.88 227 ILE A N 1
ATOM 1914 C CA . ILE A 1 227 ? -3.965 -3.181 4.111 1.00 94.88 227 ILE A CA 1
ATOM 1915 C C . ILE A 1 227 ? -3.079 -2.706 5.262 1.00 94.88 227 ILE A C 1
ATOM 1917 O O . ILE A 1 227 ? -3.563 -1.991 6.135 1.00 94.88 227 ILE A O 1
ATOM 1921 N N . GLU A 1 228 ? -1.799 -3.085 5.251 1.00 92.06 228 GLU A N 1
ATOM 1922 C CA . GLU A 1 228 ? -0.849 -2.776 6.327 1.00 92.06 228 GLU A CA 1
ATOM 1923 C C . GLU A 1 228 ? -0.617 -1.271 6.502 1.00 92.06 228 GLU A C 1
ATOM 1925 O O . GLU A 1 228 ? -0.473 -0.800 7.629 1.00 92.06 228 GLU A O 1
ATOM 1930 N N . TYR A 1 229 ? -0.579 -0.511 5.403 1.00 90.81 229 TYR A N 1
ATOM 1931 C CA . TYR A 1 229 ? -0.270 0.920 5.446 1.00 90.81 229 TYR A CA 1
ATOM 1932 C C . TYR A 1 229 ? -1.518 1.817 5.430 1.00 90.81 229 TYR A C 1
ATOM 1934 O O . TYR A 1 229 ? -1.562 2.820 6.146 1.00 90.81 229 TYR A O 1
ATOM 1942 N N . ARG A 1 230 ? -2.520 1.516 4.590 1.00 90.12 230 ARG A N 1
ATOM 1943 C CA . ARG A 1 230 ? -3.688 2.377 4.304 1.00 90.12 230 ARG A CA 1
ATOM 1944 C C . ARG A 1 230 ? -4.914 1.556 3.867 1.00 90.12 230 ARG A C 1
ATOM 1946 O O . ARG A 1 230 ? -5.371 1.666 2.730 1.00 90.12 230 ARG A O 1
ATOM 1953 N N . SER A 1 231 ? -5.477 0.760 4.775 1.00 93.00 231 SER A N 1
ATOM 1954 C CA . SER A 1 231 ? -6.571 -0.186 4.486 1.00 93.00 231 SER A CA 1
ATOM 1955 C C . SER A 1 231 ? -7.794 0.405 3.770 1.00 93.00 231 SER A C 1
ATOM 1957 O O . SER A 1 231 ? -8.371 -0.259 2.910 1.00 93.00 231 SER A O 1
ATOM 1959 N N . TYR A 1 232 ? -8.166 1.659 4.052 1.00 90.69 232 TYR A N 1
ATOM 1960 C CA . TYR A 1 232 ? -9.298 2.330 3.395 1.00 90.69 232 TYR A CA 1
ATOM 1961 C C . TYR A 1 232 ? -9.127 2.469 1.873 1.00 90.69 232 TYR A C 1
ATOM 1963 O O . TYR A 1 232 ? -10.122 2.594 1.158 1.00 90.69 232 TYR A O 1
ATOM 1971 N N . LEU A 1 233 ? -7.888 2.425 1.362 1.00 91.62 233 LEU A N 1
ATOM 1972 C CA . LEU A 1 233 ? -7.624 2.511 -0.072 1.00 91.62 233 LEU A CA 1
ATOM 1973 C C . LEU A 1 233 ? -8.156 1.298 -0.837 1.00 91.62 233 LEU A C 1
ATOM 1975 O O . LEU A 1 233 ? -8.465 1.430 -2.018 1.00 91.62 233 LEU A O 1
ATOM 1979 N N . LEU A 1 234 ? -8.340 0.148 -0.173 1.00 93.12 234 LEU A N 1
ATOM 1980 C CA . LEU A 1 234 ? -8.916 -1.042 -0.801 1.00 93.12 234 LEU A CA 1
ATOM 1981 C C . LEU A 1 234 ? -10.276 -0.770 -1.446 1.00 93.12 234 LEU A C 1
ATOM 1983 O O . LEU A 1 234 ? -10.542 -1.311 -2.513 1.00 93.12 234 LEU A O 1
ATOM 1987 N N . ASN A 1 235 ? -11.093 0.111 -0.865 1.00 90.88 235 ASN A N 1
ATOM 1988 C CA . ASN A 1 235 ? -12.414 0.451 -1.405 1.00 90.88 235 ASN A CA 1
ATOM 1989 C C . ASN A 1 235 ? -12.345 1.073 -2.809 1.00 90.88 235 ASN A C 1
ATOM 1991 O O . ASN A 1 235 ? -13.323 1.030 -3.551 1.00 90.88 235 ASN A O 1
ATOM 1995 N N . PHE A 1 236 ? -11.195 1.638 -3.187 1.00 91.06 236 PHE A N 1
ATOM 1996 C CA . PHE A 1 236 ? -10.988 2.234 -4.504 1.00 91.06 236 PHE A CA 1
ATOM 1997 C C . PHE A 1 236 ? -10.427 1.251 -5.529 1.00 91.06 236 PHE A C 1
ATOM 1999 O O . PHE A 1 236 ? -10.579 1.507 -6.717 1.00 91.06 236 PHE A O 1
ATOM 2006 N N . ILE A 1 237 ? -9.784 0.155 -5.111 1.00 91.19 237 ILE A N 1
ATOM 2007 C CA . ILE A 1 237 ? -8.999 -0.721 -6.006 1.00 91.19 237 ILE A CA 1
ATOM 2008 C C . ILE A 1 237 ? -9.353 -2.203 -5.955 1.00 91.19 237 ILE A C 1
ATOM 2010 O O . ILE A 1 237 ? -8.923 -2.953 -6.827 1.00 91.19 237 ILE A O 1
ATOM 2014 N N . MET A 1 238 ? -10.076 -2.658 -4.938 1.00 94.25 238 MET A N 1
ATOM 2015 C CA . MET A 1 238 ? -10.504 -4.044 -4.800 1.00 94.25 238 MET A CA 1
ATOM 2016 C C . MET A 1 238 ? -12.011 -4.120 -5.014 1.00 94.25 238 MET A C 1
ATOM 2018 O O . MET A 1 238 ? -12.775 -3.338 -4.455 1.00 94.25 238 MET A O 1
ATOM 2022 N N . THR A 1 239 ? -12.435 -5.076 -5.833 1.00 93.81 239 THR A N 1
ATOM 2023 C CA . THR A 1 239 ? -13.843 -5.443 -6.007 1.00 93.81 239 THR A CA 1
ATOM 2024 C C . THR A 1 239 ? -14.093 -6.810 -5.379 1.00 93.81 239 THR A C 1
ATOM 2026 O O . THR A 1 239 ? -13.152 -7.575 -5.152 1.00 93.81 239 THR A O 1
ATOM 2029 N N . ILE A 1 240 ? -15.363 -7.143 -5.131 1.00 94.88 240 ILE A N 1
ATOM 2030 C CA . ILE A 1 240 ? -15.763 -8.477 -4.654 1.00 94.88 240 ILE A CA 1
ATOM 2031 C C . ILE A 1 240 ? -15.279 -9.565 -5.625 1.00 94.88 240 ILE A C 1
ATOM 2033 O O . ILE A 1 240 ? -14.769 -10.591 -5.184 1.00 94.88 240 ILE A O 1
ATOM 2037 N N . ASP A 1 241 ? -15.352 -9.332 -6.940 1.00 94.69 241 ASP A N 1
ATOM 2038 C CA . ASP A 1 241 ? -14.862 -10.276 -7.955 1.00 94.69 241 ASP A CA 1
ATOM 2039 C C . ASP A 1 241 ? -13.344 -10.512 -7.849 1.00 94.69 241 ASP A C 1
ATOM 2041 O O . ASP A 1 241 ? -12.888 -11.656 -7.805 1.00 94.69 241 ASP A O 1
ATOM 2045 N N . ILE A 1 242 ? -12.557 -9.438 -7.719 1.00 95.00 242 ILE A N 1
ATOM 2046 C CA . ILE A 1 242 ? -11.104 -9.526 -7.521 1.00 95.00 242 ILE A CA 1
ATOM 2047 C C . ILE A 1 242 ? -10.777 -10.292 -6.235 1.00 95.00 242 ILE A C 1
ATOM 2049 O O . ILE A 1 242 ? -9.954 -11.208 -6.255 1.00 95.00 242 ILE A O 1
ATOM 2053 N N . PHE A 1 243 ? -11.435 -9.946 -5.126 1.00 96.31 243 P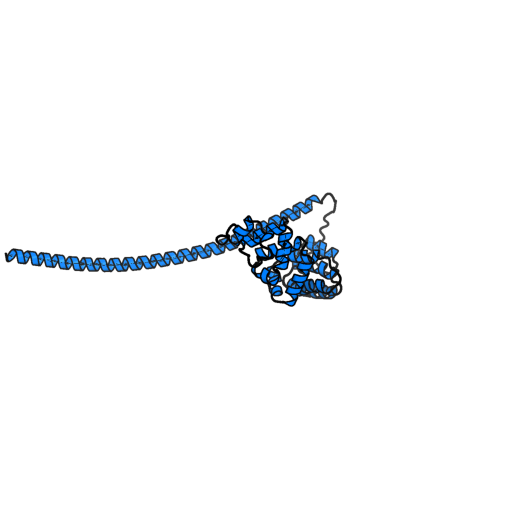HE A N 1
ATOM 2054 C CA . PHE A 1 243 ? -11.253 -10.638 -3.853 1.00 96.31 243 PHE A CA 1
ATOM 2055 C C . PHE A 1 243 ? -11.568 -12.133 -3.986 1.00 96.31 243 PHE A C 1
ATOM 2057 O O . PHE A 1 243 ? -10.753 -12.972 -3.607 1.00 96.31 243 PHE A O 1
ATOM 2064 N N . THR A 1 244 ? -12.697 -12.462 -4.616 1.00 95.56 244 THR A N 1
ATOM 2065 C CA . THR A 1 244 ? -13.143 -13.839 -4.866 1.00 95.56 244 THR A CA 1
ATOM 2066 C C . THR A 1 244 ? -12.108 -14.635 -5.660 1.00 95.56 244 THR A C 1
ATOM 2068 O O . THR A 1 244 ? -11.805 -15.777 -5.317 1.00 95.56 244 THR A O 1
ATOM 2071 N N . LYS A 1 245 ? -11.523 -14.039 -6.706 1.00 95.31 245 LYS A N 1
ATOM 2072 C CA . LYS A 1 245 ? -10.450 -14.668 -7.491 1.00 95.31 245 LYS A CA 1
ATOM 2073 C C . LYS A 1 245 ? -9.202 -14.932 -6.651 1.00 95.31 245 LYS A C 1
ATOM 2075 O O . LYS A 1 245 ? -8.629 -16.008 -6.767 1.00 95.31 245 LYS A O 1
ATOM 2080 N N . ILE A 1 246 ? -8.812 -14.003 -5.774 1.00 95.38 246 ILE A N 1
ATOM 2081 C CA . ILE A 1 246 ? -7.648 -14.189 -4.895 1.00 95.38 246 ILE A CA 1
ATOM 2082 C C . ILE A 1 246 ? -7.889 -15.333 -3.908 1.00 95.38 246 ILE A C 1
ATOM 2084 O O . ILE A 1 246 ? -7.073 -16.245 -3.828 1.00 95.38 246 ILE A O 1
ATOM 2088 N N . VAL A 1 247 ? -9.014 -15.340 -3.189 1.00 94.56 247 VAL A N 1
ATOM 2089 C CA . VAL A 1 247 ? -9.268 -16.371 -2.164 1.00 94.56 247 VAL A CA 1
ATOM 2090 C C . VAL A 1 247 ? -9.412 -17.775 -2.758 1.00 94.56 247 VAL A C 1
ATOM 2092 O O . VAL A 1 247 ? -8.997 -18.752 -2.136 1.00 94.56 247 VAL A O 1
ATOM 2095 N N . LYS A 1 248 ? -9.903 -17.889 -4.000 1.00 94.31 248 LYS A N 1
ATOM 2096 C CA . LYS A 1 248 ? -9.972 -19.161 -4.740 1.00 94.31 248 LYS A CA 1
ATOM 2097 C C . LYS A 1 248 ? -8.609 -19.816 -4.967 1.00 94.31 248 LYS A C 1
ATOM 2099 O O . LYS A 1 248 ? -8.560 -21.037 -5.098 1.00 94.31 248 LYS A O 1
ATOM 2104 N N . ARG A 1 249 ? -7.516 -19.044 -4.995 1.00 93.19 249 ARG A N 1
ATOM 2105 C CA . ARG A 1 249 ? -6.163 -19.574 -5.237 1.00 93.19 249 ARG A CA 1
ATOM 2106 C C . ARG A 1 249 ? -5.704 -20.534 -4.144 1.00 93.19 249 ARG A C 1
ATOM 2108 O O . ARG A 1 249 ? -4.910 -21.422 -4.430 1.00 93.19 249 ARG A O 1
ATOM 2115 N N . ARG A 1 250 ? -6.182 -20.347 -2.903 1.00 88.50 250 ARG A N 1
ATOM 2116 C CA . ARG A 1 250 ? -5.826 -21.165 -1.723 1.00 88.50 250 ARG A CA 1
ATOM 2117 C C . ARG A 1 250 ? -4.313 -21.358 -1.530 1.00 88.50 250 ARG A C 1
ATOM 2119 O O . ARG A 1 250 ? -3.866 -22.363 -0.984 1.00 88.50 250 ARG A O 1
ATOM 2126 N N . ASP A 1 251 ? -3.516 -20.395 -1.987 1.00 93.25 251 ASP A N 1
ATOM 2127 C CA . ASP A 1 251 ? -2.064 -20.407 -1.838 1.00 93.25 251 ASP A CA 1
ATOM 2128 C C . ASP A 1 251 ? -1.618 -19.670 -0.563 1.00 93.25 251 ASP A C 1
ATOM 2130 O O . ASP A 1 251 ? -2.398 -18.992 0.115 1.00 93.25 251 ASP A O 1
ATOM 2134 N N . PHE A 1 252 ? -0.331 -19.803 -0.227 1.00 94.19 252 PHE A N 1
ATOM 2135 C CA . PHE A 1 252 ? 0.265 -19.159 0.948 1.00 94.19 252 PHE A CA 1
ATOM 2136 C C . PHE A 1 252 ? -0.000 -17.646 0.991 1.00 94.19 252 PHE A C 1
ATOM 2138 O O . PHE A 1 252 ? -0.305 -17.105 2.052 1.00 94.19 252 PHE A O 1
ATOM 2145 N N . TYR A 1 253 ? 0.098 -16.961 -0.151 1.00 94.62 253 TYR A N 1
ATOM 2146 C CA . TYR A 1 253 ? -0.052 -15.508 -0.221 1.00 94.62 253 TYR A CA 1
ATOM 2147 C C . TYR A 1 253 ? -1.499 -15.075 -0.014 1.00 94.62 253 TYR A C 1
ATOM 2149 O O . TYR A 1 253 ? -1.751 -14.090 0.675 1.00 94.62 253 TYR A O 1
ATOM 2157 N N . SER A 1 254 ? -2.447 -15.825 -0.565 1.00 93.88 254 SER A N 1
ATOM 2158 C CA . SER A 1 254 ? -3.880 -15.573 -0.414 1.00 93.88 254 SER A CA 1
ATOM 2159 C C . SER A 1 254 ? -4.313 -15.773 1.039 1.00 93.88 254 SER A C 1
ATOM 2161 O O . SER A 1 254 ? -5.003 -14.926 1.603 1.00 93.88 254 SER A O 1
ATOM 2163 N N . ASN A 1 255 ? -3.807 -16.821 1.698 1.00 92.19 255 ASN A N 1
ATOM 2164 C CA . ASN A 1 255 ? -4.015 -17.033 3.132 1.00 92.19 255 ASN A CA 1
ATOM 2165 C C . ASN A 1 255 ? -3.343 -15.949 3.986 1.00 92.19 255 ASN A C 1
ATOM 2167 O O . ASN A 1 255 ? -3.909 -15.499 4.981 1.00 92.19 255 ASN A O 1
ATOM 2171 N N . PHE A 1 256 ? -2.153 -15.486 3.593 1.00 94.12 256 PHE A N 1
ATOM 2172 C CA . PHE A 1 256 ? -1.497 -14.362 4.260 1.00 94.12 256 PHE A CA 1
ATOM 2173 C C . PHE A 1 256 ? -2.334 -13.081 4.151 1.00 94.12 256 PHE A C 1
ATOM 2175 O O . PHE A 1 256 ? -2.581 -12.437 5.167 1.00 94.12 256 PHE A O 1
ATOM 2182 N N . LEU A 1 257 ? -2.855 -12.761 2.960 1.00 95.38 257 LEU A N 1
ATOM 2183 C CA . LEU A 1 257 ? -3.771 -11.639 2.751 1.00 95.38 257 LEU A CA 1
ATOM 2184 C C . LEU A 1 257 ? -5.005 -11.741 3.657 1.00 95.38 257 LEU A C 1
ATOM 2186 O O . LEU A 1 257 ? -5.331 -10.767 4.333 1.00 95.38 257 LEU A O 1
ATOM 2190 N N . LEU A 1 258 ? -5.657 -12.907 3.707 1.00 95.00 258 LEU A N 1
ATOM 2191 C CA . LEU A 1 258 ? -6.839 -13.139 4.545 1.00 95.00 258 LEU A CA 1
ATOM 2192 C C . LEU A 1 258 ? -6.555 -12.903 6.027 1.00 95.00 258 LEU A C 1
ATOM 2194 O O . LEU A 1 258 ? -7.319 -12.208 6.695 1.00 95.00 258 LEU A O 1
ATOM 2198 N N . ARG A 1 259 ? -5.431 -13.413 6.539 1.00 92.38 259 ARG A N 1
ATOM 2199 C CA . ARG A 1 259 ? -5.006 -13.167 7.924 1.00 92.38 259 ARG A CA 1
ATOM 2200 C C . ARG A 1 259 ? -4.789 -11.683 8.189 1.00 92.38 259 ARG A C 1
ATOM 2202 O O . ARG A 1 259 ? -5.264 -11.177 9.205 1.00 92.38 259 ARG A O 1
ATOM 2209 N N . THR A 1 260 ? -4.125 -10.975 7.277 1.00 94.25 260 THR A N 1
ATOM 2210 C CA . THR A 1 260 ? -3.899 -9.531 7.409 1.00 94.25 260 THR A CA 1
ATOM 2211 C C . THR A 1 260 ? -5.219 -8.753 7.371 1.00 94.25 260 THR A C 1
ATOM 2213 O O . THR A 1 260 ? -5.414 -7.841 8.176 1.00 94.25 260 THR A O 1
ATOM 2216 N N . MET A 1 261 ? -6.164 -9.127 6.503 1.00 95.00 261 MET A N 1
ATOM 2217 C CA . MET A 1 261 ? -7.510 -8.538 6.473 1.00 95.00 261 MET A CA 1
ATOM 2218 C C . MET A 1 261 ? -8.267 -8.785 7.779 1.00 95.00 261 MET A C 1
ATOM 2220 O O . MET A 1 261 ? -8.847 -7.852 8.333 1.00 95.00 261 MET A O 1
ATOM 2224 N N . ALA A 1 262 ? -8.217 -10.010 8.303 1.00 90.25 262 ALA A N 1
ATOM 2225 C CA . ALA A 1 262 ? -8.902 -10.396 9.530 1.00 90.25 262 ALA A CA 1
ATOM 2226 C C . ALA A 1 262 ? -8.358 -9.635 10.752 1.00 90.25 262 ALA A C 1
ATOM 2228 O O . ALA A 1 262 ? -9.128 -9.094 11.546 1.00 90.25 262 ALA A O 1
ATOM 2229 N N . GLN A 1 263 ? -7.032 -9.490 10.857 1.00 89.69 263 GLN A N 1
ATOM 2230 C CA . GLN A 1 263 ? -6.383 -8.677 11.895 1.00 89.69 263 GLN A CA 1
ATOM 2231 C C . GLN A 1 263 ? -6.816 -7.205 11.847 1.00 89.69 263 GLN A C 1
ATOM 2233 O O . GLN A 1 263 ? -6.983 -6.577 12.891 1.00 89.69 263 GLN A O 1
ATOM 2238 N N . ASN A 1 264 ? -7.040 -6.673 10.643 1.00 89.69 264 ASN A N 1
ATOM 2239 C CA . ASN A 1 264 ? -7.483 -5.297 10.421 1.00 89.69 264 ASN A CA 1
ATOM 2240 C C . ASN A 1 264 ? -9.015 -5.143 10.368 1.00 89.69 264 ASN A C 1
ATOM 2242 O O . ASN A 1 264 ? -9.499 -4.050 10.083 1.00 89.69 264 ASN A O 1
ATOM 2246 N N . LYS A 1 265 ? -9.780 -6.207 10.666 1.00 88.06 265 LYS A N 1
ATOM 2247 C CA . LYS A 1 265 ? -11.256 -6.233 10.653 1.00 88.06 265 LYS A CA 1
ATOM 2248 C C . LYS A 1 265 ? -11.876 -5.795 9.316 1.00 88.06 265 LYS A C 1
ATOM 2250 O O . LYS A 1 265 ? -12.880 -5.091 9.291 1.00 88.06 265 LYS A O 1
ATOM 2255 N N . ILE A 1 266 ? -11.268 -6.193 8.201 1.00 92.50 266 ILE A N 1
ATOM 2256 C CA . ILE A 1 266 ? -11.715 -5.831 6.849 1.00 92.50 266 ILE A CA 1
ATOM 2257 C C . ILE A 1 266 ? -12.592 -6.956 6.305 1.00 92.50 266 ILE A C 1
ATOM 2259 O O . ILE A 1 266 ? -12.078 -7.920 5.745 1.00 92.50 266 ILE A O 1
ATOM 2263 N N . ASN A 1 267 ? -13.906 -6.844 6.474 1.00 91.44 267 ASN A N 1
ATOM 2264 C CA . ASN A 1 267 ? -14.874 -7.854 6.035 1.00 91.44 267 ASN A CA 1
ATOM 2265 C C . ASN A 1 267 ? -15.778 -7.385 4.879 1.00 91.44 267 ASN A C 1
ATOM 2267 O O . ASN A 1 267 ? -16.541 -8.196 4.365 1.00 91.44 267 ASN A O 1
ATOM 2271 N N . GLN A 1 268 ? -15.669 -6.134 4.404 1.00 93.06 268 GLN A N 1
ATOM 2272 C CA . GLN A 1 268 ? -16.603 -5.576 3.410 1.00 93.06 268 GLN A CA 1
ATOM 2273 C C . GLN A 1 268 ? -16.573 -6.243 2.020 1.00 93.06 268 GLN A C 1
ATOM 2275 O O . GLN A 1 268 ? -17.427 -5.958 1.186 1.00 93.06 268 GLN A O 1
ATOM 2280 N N . PHE A 1 269 ? -15.582 -7.095 1.750 1.00 95.25 269 PHE A N 1
ATOM 2281 C CA . PHE A 1 269 ? -15.457 -7.837 0.490 1.00 95.25 269 PHE A CA 1
ATOM 2282 C C . PHE A 1 269 ? -15.978 -9.277 0.591 1.00 95.25 269 PHE A C 1
ATOM 2284 O O . PHE A 1 269 ? -15.999 -9.985 -0.415 1.00 95.25 269 PHE A O 1
ATOM 2291 N N . ILE A 1 270 ? -16.384 -9.709 1.791 1.00 93.75 270 ILE A N 1
ATOM 2292 C CA . ILE A 1 270 ? -16.933 -11.040 2.039 1.00 93.75 270 ILE A CA 1
ATOM 2293 C C . ILE A 1 270 ? -18.440 -10.989 1.821 1.00 93.75 270 ILE A C 1
ATOM 2295 O O . ILE A 1 270 ? -19.144 -10.212 2.464 1.00 93.75 270 ILE A O 1
ATOM 2299 N N . ASP A 1 271 ? -18.937 -11.840 0.932 1.00 92.75 271 ASP A N 1
ATOM 2300 C CA . ASP A 1 271 ? -20.361 -11.974 0.661 1.00 92.75 271 ASP A CA 1
ATOM 2301 C C . ASP A 1 271 ? -20.745 -13.434 0.381 1.00 92.75 271 ASP A C 1
ATOM 2303 O O . ASP A 1 271 ? -19.920 -14.351 0.398 1.00 92.75 271 ASP A O 1
ATOM 2307 N N . HIS A 1 272 ? -22.027 -13.656 0.101 1.00 90.19 272 HIS A N 1
ATOM 2308 C CA . HIS A 1 272 ? -22.568 -14.972 -0.236 1.00 90.19 272 HIS A CA 1
ATOM 2309 C C . HIS A 1 272 ? -21.848 -15.661 -1.416 1.00 90.19 272 HIS A C 1
ATOM 2311 O O . HIS A 1 272 ? -21.839 -16.891 -1.487 1.00 90.19 272 HIS A O 1
ATOM 2317 N N . SER A 1 273 ? -21.218 -14.904 -2.323 1.00 92.62 273 SER A N 1
ATOM 2318 C CA . SER A 1 273 ? -20.532 -15.443 -3.501 1.00 92.62 273 SER A CA 1
ATOM 2319 C C . SER A 1 273 ? -19.152 -16.024 -3.192 1.00 92.62 273 SER A C 1
ATOM 2321 O O . SER A 1 273 ? -18.648 -16.832 -3.973 1.00 92.62 273 SER A O 1
ATOM 2323 N N . ASN A 1 274 ? -18.539 -15.651 -2.063 1.00 93.69 274 ASN A N 1
ATOM 2324 C CA . ASN A 1 274 ? -17.167 -16.047 -1.741 1.00 93.69 274 ASN A CA 1
ATOM 2325 C C . ASN A 1 274 ? -16.959 -16.623 -0.339 1.00 93.69 274 ASN A C 1
ATOM 2327 O O . ASN A 1 274 ? -15.916 -17.231 -0.097 1.00 93.69 274 ASN A O 1
ATOM 2331 N N . LEU A 1 275 ? -17.956 -16.525 0.544 1.00 91.62 275 LEU A N 1
ATOM 2332 C CA . LEU A 1 275 ? -17.901 -17.056 1.907 1.00 91.62 275 LEU A CA 1
ATOM 2333 C C . LEU A 1 275 ? -17.472 -18.533 1.950 1.00 91.62 275 LEU A C 1
ATOM 2335 O O . LEU A 1 275 ? -16.681 -18.928 2.798 1.00 91.62 275 LEU A O 1
ATOM 2339 N N . HIS A 1 276 ? -17.934 -19.337 0.989 1.00 89.50 276 HIS A N 1
ATOM 2340 C CA . HIS A 1 276 ? -17.645 -20.771 0.892 1.00 89.50 276 HIS A CA 1
ATOM 2341 C C . HIS A 1 276 ? -16.195 -21.109 0.495 1.00 89.50 276 HIS A C 1
ATOM 2343 O O . HIS A 1 276 ? -15.798 -22.274 0.536 1.00 89.50 276 HIS A O 1
ATOM 2349 N N . PHE A 1 277 ? -15.389 -20.118 0.098 1.00 91.12 277 PHE A N 1
ATOM 2350 C CA . PHE A 1 277 ? -13.953 -20.303 -0.129 1.00 91.12 277 PHE A CA 1
ATOM 2351 C C . PHE A 1 277 ? -13.113 -20.064 1.125 1.00 91.12 277 PHE A C 1
ATOM 2353 O O . PHE A 1 277 ? -11.925 -20.385 1.110 1.00 91.12 277 PHE A O 1
ATOM 2360 N N . LEU A 1 278 ? -13.703 -19.506 2.184 1.00 90.62 278 LEU A N 1
ATOM 2361 C CA . LEU A 1 278 ? -13.004 -19.157 3.411 1.00 90.62 278 LEU A CA 1
ATOM 2362 C C . LEU A 1 278 ? -13.044 -20.322 4.399 1.00 90.62 278 LEU A C 1
ATOM 2364 O O . LEU A 1 278 ? -14.089 -20.921 4.643 1.00 90.62 278 LEU A O 1
ATOM 2368 N N . GLU A 1 279 ? -11.892 -20.626 4.989 1.00 87.62 279 GLU A N 1
ATOM 2369 C CA . GLU A 1 279 ? -11.804 -21.597 6.078 1.00 87.62 279 GLU A CA 1
ATOM 2370 C C . GLU A 1 279 ? -12.518 -21.074 7.332 1.00 87.62 279 GLU A C 1
ATOM 2372 O O . GLU A 1 279 ? -12.507 -19.873 7.620 1.00 87.62 279 GLU A O 1
ATOM 2377 N N . GLU A 1 280 ? -13.090 -21.992 8.111 1.00 87.06 280 GLU A N 1
ATOM 2378 C CA . GLU A 1 280 ? -13.811 -21.692 9.351 1.00 87.06 280 GLU A CA 1
ATOM 2379 C C . GLU A 1 280 ? -12.986 -20.829 10.318 1.00 87.06 280 GLU A C 1
ATOM 2381 O O . GLU A 1 280 ? -13.512 -19.899 10.930 1.00 87.06 280 GLU A O 1
ATOM 2386 N N . GLU A 1 281 ? -11.678 -21.083 10.419 1.00 86.12 281 GLU A N 1
ATOM 2387 C CA . GLU A 1 281 ? -10.771 -20.292 11.255 1.00 86.12 281 GLU A CA 1
ATOM 2388 C C . GLU A 1 281 ? -10.766 -18.809 10.864 1.00 86.12 281 GLU A C 1
ATOM 2390 O O . GLU A 1 281 ? -10.812 -17.939 11.734 1.00 86.12 281 GLU A O 1
ATOM 2395 N N . HIS A 1 282 ? -10.767 -18.499 9.565 1.00 85.69 282 HIS A N 1
ATOM 2396 C CA . HIS A 1 282 ? -10.814 -17.119 9.090 1.00 85.69 282 HIS A CA 1
ATOM 2397 C C . HIS A 1 282 ? -12.179 -16.484 9.375 1.00 85.69 282 HIS A C 1
ATOM 2399 O O . HIS A 1 282 ? -12.237 -15.347 9.847 1.00 85.69 282 HIS A O 1
ATOM 2405 N N . LEU A 1 283 ? -13.273 -17.220 9.150 1.00 87.75 283 LEU A N 1
ATOM 2406 C CA . LEU A 1 283 ? -14.636 -16.741 9.403 1.00 87.75 283 LEU A CA 1
ATOM 2407 C C . LEU A 1 283 ? -14.859 -16.389 10.878 1.00 87.75 283 LEU A C 1
ATOM 2409 O O . LEU A 1 283 ? -15.394 -15.320 11.177 1.00 87.75 283 LEU A O 1
ATOM 2413 N N . LYS A 1 284 ? -14.359 -17.221 11.798 1.00 87.94 284 LYS A N 1
ATOM 2414 C CA . LYS A 1 284 ? -14.381 -16.942 13.242 1.00 87.94 284 LYS A CA 1
ATOM 2415 C C . LYS A 1 284 ? -13.687 -15.627 13.587 1.00 87.94 284 LYS A C 1
ATOM 2417 O O . LYS A 1 284 ? -14.166 -14.887 14.441 1.00 87.94 284 LYS A O 1
ATOM 2422 N N . VAL A 1 285 ? -12.573 -15.304 12.928 1.00 88.56 285 VAL A N 1
ATOM 2423 C CA . VAL A 1 285 ? -11.852 -14.048 13.187 1.00 88.56 285 VAL A CA 1
ATOM 2424 C C . VAL A 1 285 ? -12.578 -12.844 12.583 1.00 88.56 285 VAL A C 1
ATOM 2426 O O . VAL A 1 285 ? -12.637 -11.798 13.232 1.00 88.56 285 VAL A O 1
ATOM 2429 N N . PHE A 1 286 ? -13.140 -12.977 11.377 1.00 88.06 286 PHE A N 1
ATOM 2430 C CA . PHE A 1 286 ? -13.864 -11.891 10.709 1.00 88.06 286 PHE A CA 1
ATOM 2431 C C . PHE A 1 286 ? -15.156 -11.502 11.431 1.00 88.06 286 PHE A C 1
ATOM 2433 O O . PHE A 1 286 ? -15.406 -10.310 11.603 1.00 88.06 286 PHE A O 1
ATOM 2440 N N . PHE A 1 287 ? -15.949 -12.488 11.856 1.00 85.69 287 PHE A N 1
ATOM 2441 C CA . PHE A 1 287 ? -17.296 -12.264 12.393 1.00 85.69 287 PHE A CA 1
ATOM 2442 C C . PHE A 1 287 ? -17.377 -12.384 13.922 1.00 85.69 287 PHE A C 1
ATOM 2444 O O . PHE A 1 287 ? -18.325 -11.889 14.518 1.00 85.69 287 PHE A O 1
ATOM 2451 N N . LYS A 1 288 ? -16.362 -12.950 14.592 1.00 85.31 288 LYS A N 1
ATOM 2452 C CA . LYS A 1 288 ? -16.283 -13.072 16.060 1.00 85.31 288 LYS A CA 1
ATOM 2453 C C . LYS A 1 288 ? -17.588 -13.589 16.679 1.00 85.31 288 LYS A C 1
ATOM 2455 O O . LYS A 1 288 ? -17.941 -14.739 16.464 1.00 85.31 288 LYS A O 1
ATOM 2460 N N . GLU A 1 289 ? -18.280 -12.751 17.448 1.00 80.56 289 GLU A N 1
ATOM 2461 C CA . GLU A 1 289 ? -19.527 -13.076 18.148 1.00 80.56 289 GLU A CA 1
ATOM 2462 C C . GLU A 1 289 ? -20.715 -13.249 17.189 1.00 80.56 289 GLU A C 1
ATOM 2464 O O . GLU A 1 289 ? -21.679 -13.923 17.532 1.00 80.56 289 GLU A O 1
ATOM 2469 N N . GLU A 1 290 ? -20.633 -12.693 15.977 1.00 80.62 290 GLU A N 1
ATOM 2470 C CA . GLU A 1 290 ? -21.635 -12.863 14.917 1.00 80.62 290 GLU A CA 1
ATOM 2471 C C . GLU A 1 290 ? -21.449 -14.181 14.147 1.00 80.62 290 GLU A C 1
ATOM 2473 O O . GLU A 1 290 ? -22.298 -14.553 13.336 1.00 80.62 290 GLU A O 1
ATOM 2478 N N . TYR A 1 291 ? -20.345 -14.904 14.375 1.00 81.81 291 TYR A N 1
ATOM 2479 C CA . TYR A 1 291 ? -20.115 -16.193 13.734 1.00 81.81 291 TYR A CA 1
ATOM 2480 C C . TYR A 1 291 ? -20.967 -17.282 14.393 1.00 81.81 291 TYR A C 1
ATOM 2482 O O . TYR A 1 291 ? -20.714 -17.685 15.529 1.00 81.81 291 TYR A O 1
ATOM 2490 N N . VAL A 1 292 ? -21.938 -17.807 13.646 1.00 77.62 292 VAL A N 1
ATOM 2491 C CA . VAL A 1 292 ? -22.721 -18.980 14.044 1.00 77.62 292 VAL A CA 1
ATOM 2492 C C . VAL A 1 292 ? -22.212 -20.190 13.255 1.00 77.62 292 VAL A C 1
ATOM 2494 O O . VAL A 1 292 ? -22.323 -20.181 12.026 1.00 77.62 292 VAL A O 1
ATOM 2497 N N . PRO A 1 293 ? -21.634 -21.216 13.912 1.00 70.81 293 PRO A N 1
ATOM 2498 C CA . PRO A 1 293 ? -21.285 -22.456 13.232 1.00 70.81 293 PRO A CA 1
ATOM 2499 C C . PRO A 1 293 ? -22.570 -23.135 12.737 1.00 70.81 293 PRO A C 1
ATOM 2501 O O . PRO A 1 293 ? -23.529 -23.270 13.499 1.00 70.81 293 PRO A O 1
ATOM 2504 N N . LEU A 1 294 ? -22.583 -23.507 11.455 1.00 59.91 294 LEU A N 1
ATOM 2505 C CA . LEU A 1 294 ? -23.638 -24.314 10.835 1.00 59.91 294 LEU A CA 1
ATOM 2506 C C . LEU A 1 294 ? -23.397 -25.802 11.090 1.00 59.91 294 LEU A C 1
ATOM 2508 O O . LEU A 1 294 ? -22.222 -26.224 10.989 1.00 59.91 294 LEU A O 1
#

Foldseek 3Di:
DVVVVVVVVVVVVVVVVVVVVVVVVVVVVVVVVVVVVVVVVVVVVVVVVVVVVVVVVVVVVVVVVVVVVVVVVVVVVLVVVVVVPPPDDDDPPPPPPDLADDCPPVDLVVLVVCCSVPVPSSVVNQDLVVLVVVLVVCLVPLQSSLSSCLRRCLDLVSCLVCVLSNLVVCVPDDDDDCVSVLSCLQPPDVVSCVVVLVPLVSLVSLLVSCVVCLVDLSSLNSQLNCLVHPPVSCVSRPALVSLQSLLQVVDPSSVVSLVSCLVSLNCPSDDPVRVVSDDPVSVCSNQPVNDDDD